Protein AF-A0A1Q6QVS4-F1 (afdb_monomer)

pLDDT: mean 72.51, std 20.2, range [31.27, 96.75]

Nearest PDB structures (foldseek):
  2xon-assembly1_A  TM=3.377E-01  e=1.116E-01  Thermotoga maritima
  7yrf-assembly1_C  TM=1.801E-01  e=2.001E-01  Coxsackievirus A16
  5cfc-assembly1_B  TM=1.060E-01  e=4.528E-02  Saffold virus
  5a8f-assembly1_B  TM=1.277E-01  e=1.534E-01  Saffold virus
  6aks-assembly1_C  TM=1.577E-01  e=1.152E+00  Coxsackievirus A10

Mean predicted aligned error: 12.84 Å

Structure (mmCIF, N/CA/C/O backbone):
data_AF-A0A1Q6QVS4-F1
#
_entry.id   AF-A0A1Q6QVS4-F1
#
loop_
_atom_site.group_PDB
_atom_site.id
_atom_site.type_symbol
_atom_site.label_atom_id
_atom_site.label_alt_id
_atom_site.label_comp_id
_atom_site.label_asym_id
_atom_site.label_entity_id
_atom_site.label_seq_id
_atom_site.pdbx_PDB_ins_code
_atom_site.Cartn_x
_atom_site.Cartn_y
_atom_site.Cartn_z
_atom_site.occupancy
_atom_site.B_iso_or_equiv
_atom_site.auth_seq_id
_atom_site.auth_comp_id
_atom_site.auth_asym_id
_atom_site.auth_atom_id
_atom_site.pdbx_PDB_model_num
ATOM 1 N N . MET A 1 1 ? 32.789 13.943 47.985 1.00 36.38 1 MET A N 1
ATOM 2 C CA . MET A 1 1 ? 32.811 13.212 46.705 1.00 36.38 1 MET A CA 1
ATOM 3 C C . MET A 1 1 ? 31.388 12.731 46.490 1.00 36.38 1 MET A C 1
ATOM 5 O O . MET A 1 1 ? 30.935 11.886 47.248 1.00 36.38 1 MET A O 1
ATOM 9 N N . MET A 1 2 ? 30.638 13.417 45.630 1.00 33.91 2 MET A N 1
ATOM 10 C CA . MET A 1 2 ? 29.262 13.056 45.289 1.00 33.91 2 MET A CA 1
ATOM 11 C C . MET A 1 2 ? 29.335 12.181 44.039 1.00 33.91 2 MET A C 1
ATOM 13 O O . MET A 1 2 ? 29.814 12.649 43.011 1.00 33.91 2 MET A O 1
ATOM 17 N N . GLU A 1 3 ? 28.905 10.927 44.141 1.00 35.62 3 GLU A N 1
ATOM 18 C CA . GLU A 1 3 ? 28.507 10.137 42.977 1.00 35.62 3 GLU A CA 1
ATOM 19 C C . GLU A 1 3 ? 26.980 10.097 42.958 1.00 35.62 3 GLU A C 1
ATOM 21 O O . GLU A 1 3 ? 26.343 9.481 43.813 1.00 35.62 3 GLU A O 1
ATOM 26 N N . GLU A 1 4 ? 26.393 10.813 42.002 1.00 39.00 4 GLU A N 1
ATOM 27 C CA . GLU A 1 4 ? 24.972 10.739 41.692 1.00 39.00 4 GLU A CA 1
ATOM 28 C C . GLU A 1 4 ? 24.687 9.596 40.710 1.00 39.00 4 GLU A C 1
ATOM 30 O O . GLU A 1 4 ? 25.287 9.471 39.643 1.00 39.00 4 GLU A O 1
ATOM 35 N N . ASN A 1 5 ? 23.717 8.779 41.113 1.00 41.50 5 ASN A N 1
ATOM 36 C CA . ASN A 1 5 ? 22.793 7.967 40.325 1.00 41.50 5 ASN A CA 1
ATOM 37 C C . ASN A 1 5 ? 22.907 8.032 38.784 1.00 41.50 5 ASN A C 1
ATOM 39 O O . ASN A 1 5 ? 22.185 8.773 38.120 1.00 41.50 5 ASN A O 1
ATOM 43 N N . LYS A 1 6 ? 23.647 7.091 38.184 1.00 40.81 6 LYS A N 1
ATOM 44 C CA . LYS A 1 6 ? 23.378 6.609 36.816 1.00 40.81 6 LYS A CA 1
ATOM 45 C C . LYS A 1 6 ? 22.421 5.416 36.867 1.00 40.81 6 LYS A C 1
ATOM 47 O O . LYS A 1 6 ? 22.837 4.272 36.726 1.00 40.81 6 LYS A O 1
ATOM 52 N N . LYS A 1 7 ? 21.126 5.669 37.078 1.00 40.75 7 LYS A N 1
ATOM 53 C CA . LYS A 1 7 ? 20.084 4.619 37.035 1.00 40.75 7 LYS A CA 1
ATOM 54 C C . LYS A 1 7 ? 18.956 4.900 36.035 1.00 40.75 7 LYS A C 1
ATOM 56 O O . LYS A 1 7 ? 17.831 4.471 36.245 1.00 40.75 7 LYS A O 1
ATOM 61 N N . GLY A 1 8 ? 19.272 5.598 34.939 1.00 39.53 8 GLY A N 1
ATOM 62 C CA . GLY A 1 8 ? 18.307 5.923 33.876 1.00 39.53 8 GLY A CA 1
ATOM 63 C C . GLY A 1 8 ? 18.786 5.710 32.435 1.00 39.53 8 GLY A C 1
ATOM 64 O O . GLY A 1 8 ? 18.017 5.947 31.515 1.00 39.53 8 GLY A O 1
ATOM 65 N N . ALA A 1 9 ? 20.028 5.270 32.202 1.00 40.34 9 ALA A N 1
ATOM 66 C CA . ALA A 1 9 ? 20.599 5.228 30.847 1.00 40.34 9 ALA A CA 1
ATOM 67 C C . ALA A 1 9 ? 20.478 3.866 30.133 1.00 40.34 9 ALA A C 1
ATOM 69 O O . ALA A 1 9 ? 20.684 3.795 28.926 1.00 40.34 9 ALA A O 1
ATOM 70 N N . ASN A 1 10 ? 20.129 2.787 30.846 1.00 37.84 10 ASN A N 1
ATOM 71 C CA . ASN A 1 10 ? 20.257 1.421 30.310 1.00 37.84 10 ASN A CA 1
ATOM 72 C C . ASN A 1 10 ? 18.938 0.808 29.808 1.00 37.84 10 ASN A C 1
ATOM 74 O O . ASN A 1 10 ? 18.959 -0.261 29.209 1.00 37.84 10 ASN A O 1
ATOM 78 N N . THR A 1 11 ? 17.796 1.466 30.017 1.00 43.75 11 THR A N 1
ATOM 79 C CA . THR A 1 11 ? 16.488 1.004 29.518 1.00 43.75 11 THR A CA 1
ATOM 80 C C . THR A 1 11 ? 16.111 1.604 28.167 1.00 43.75 11 THR A C 1
ATOM 82 O O . THR A 1 11 ? 15.276 1.031 27.478 1.00 43.75 11 THR A O 1
ATOM 85 N N . LEU A 1 12 ? 16.753 2.695 27.731 1.00 39.06 12 LEU A N 1
ATOM 86 C CA . LEU A 1 12 ? 16.487 3.275 26.411 1.00 39.06 12 LEU A CA 1
ATOM 87 C C . LEU A 1 12 ? 17.085 2.420 25.277 1.00 39.06 12 LEU A C 1
ATOM 89 O O . LEU A 1 12 ? 16.449 2.226 24.247 1.00 39.06 12 LEU A O 1
ATOM 93 N N . TYR A 1 13 ? 18.262 1.824 25.495 1.00 37.31 13 TYR A N 1
ATOM 94 C CA . TYR A 1 13 ? 18.931 0.983 24.491 1.00 37.31 13 TYR A CA 1
ATOM 95 C C . TYR A 1 13 ? 18.322 -0.417 24.338 1.00 37.31 13 TYR A C 1
ATOM 97 O O . TYR A 1 13 ? 18.465 -1.029 23.285 1.00 37.31 13 TYR A O 1
ATOM 105 N N . ALA A 1 14 ? 17.611 -0.916 25.352 1.00 34.38 14 ALA A N 1
ATOM 106 C CA . ALA A 1 14 ? 16.941 -2.213 25.276 1.00 34.38 14 ALA A CA 1
ATOM 107 C C . ALA A 1 14 ? 15.634 -2.158 24.462 1.00 34.38 14 ALA A C 1
ATOM 109 O O . ALA A 1 14 ? 15.267 -3.143 23.830 1.00 34.38 14 ALA A O 1
ATOM 110 N N . VAL A 1 15 ? 14.951 -1.005 24.436 1.00 38.72 15 VAL A N 1
ATOM 111 C CA . VAL A 1 15 ? 13.678 -0.836 23.708 1.00 38.72 15 VAL A CA 1
ATOM 112 C C . VAL A 1 15 ? 13.905 -0.565 22.216 1.00 38.72 15 VAL A C 1
ATOM 114 O O . VAL A 1 15 ? 13.118 -1.006 21.385 1.00 38.72 15 VAL A O 1
ATOM 117 N N . ILE A 1 16 ? 15.022 0.070 21.848 1.00 43.25 16 ILE A N 1
ATOM 118 C CA . ILE A 1 16 ? 15.361 0.341 20.438 1.00 43.25 16 ILE A CA 1
ATOM 119 C C . ILE A 1 16 ? 15.770 -0.947 19.689 1.00 43.25 16 ILE A C 1
ATOM 121 O O . ILE A 1 16 ? 15.636 -1.021 18.472 1.00 43.25 16 ILE A O 1
ATOM 125 N N . GLY A 1 17 ? 16.205 -1.994 20.403 1.00 36.69 17 GLY A N 1
ATOM 126 C CA . GLY A 1 17 ? 16.674 -3.253 19.808 1.00 36.69 17 GLY A CA 1
ATOM 127 C C . GLY A 1 17 ? 15.591 -4.247 19.366 1.00 36.69 17 GLY A C 1
ATOM 128 O O . GLY A 1 17 ? 15.936 -5.263 18.77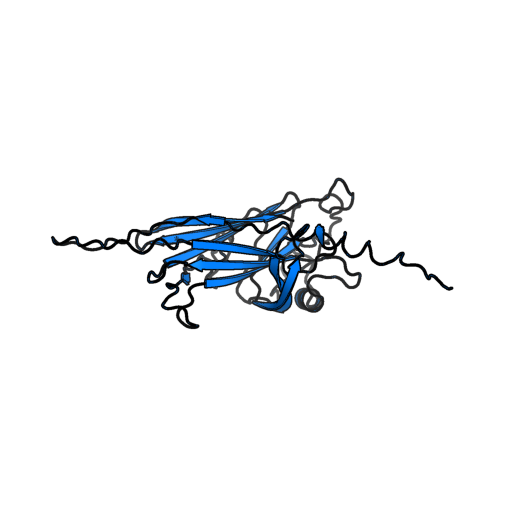2 1.00 36.69 17 GLY A O 1
ATOM 129 N N . ILE A 1 18 ? 14.305 -3.996 19.650 1.00 36.94 18 ILE A N 1
ATOM 130 C CA . ILE A 1 18 ? 13.212 -4.955 19.370 1.00 36.94 18 ILE A CA 1
ATOM 131 C C . ILE A 1 18 ? 12.346 -4.531 18.164 1.00 36.94 18 ILE A C 1
ATOM 133 O O . ILE A 1 18 ? 11.613 -5.348 17.615 1.00 36.94 18 ILE A O 1
ATOM 137 N N . ALA A 1 19 ? 12.462 -3.292 17.674 1.00 37.59 19 ALA A N 1
ATOM 138 C CA . ALA A 1 19 ? 11.502 -2.723 16.719 1.00 37.59 19 ALA A CA 1
ATOM 139 C C . ALA A 1 19 ? 11.900 -2.771 15.223 1.00 37.59 19 ALA A C 1
ATOM 141 O O . ALA A 1 19 ? 11.255 -2.112 14.413 1.00 37.59 19 ALA A O 1
ATOM 142 N N . THR A 1 20 ? 12.939 -3.507 14.811 1.00 47.12 20 THR A N 1
ATOM 143 C CA . THR A 1 20 ? 13.474 -3.408 13.429 1.00 47.12 20 THR A CA 1
ATOM 144 C C . THR A 1 20 ? 13.640 -4.734 12.689 1.00 47.12 20 THR A C 1
ATOM 146 O O . THR A 1 20 ? 14.535 -4.867 11.856 1.00 47.12 20 THR A O 1
ATOM 149 N N . LEU A 1 21 ? 12.757 -5.714 12.908 1.00 42.41 21 LEU A N 1
ATOM 150 C CA . LEU A 1 21 ? 12.780 -6.949 12.113 1.00 42.41 21 LEU A CA 1
ATOM 151 C C . LEU A 1 21 ? 11.458 -7.255 11.405 1.00 42.41 21 LEU A C 1
ATOM 153 O O . LEU A 1 21 ? 10.843 -8.289 11.634 1.00 42.41 21 LEU A O 1
ATOM 157 N N . VAL A 1 22 ? 11.074 -6.381 10.474 1.00 44.34 22 VAL A N 1
ATOM 158 C CA . VAL A 1 22 ? 10.247 -6.765 9.317 1.00 44.34 22 VAL A CA 1
ATOM 159 C C . VAL A 1 22 ? 10.799 -6.052 8.081 1.00 44.34 22 VAL A C 1
ATOM 161 O O . VAL A 1 22 ? 10.210 -5.109 7.566 1.00 44.34 22 VAL A O 1
ATOM 164 N N . VAL A 1 23 ? 11.985 -6.459 7.622 1.00 46.38 23 VAL A N 1
ATOM 165 C CA . VAL A 1 23 ? 12.473 -6.081 6.288 1.00 46.38 23 VAL A CA 1
ATOM 166 C C . VAL A 1 23 ? 12.396 -7.324 5.410 1.00 46.38 23 VAL A C 1
ATOM 168 O O . VAL A 1 23 ? 13.328 -8.120 5.345 1.00 46.38 23 VAL A O 1
ATOM 171 N N . ALA A 1 24 ? 11.253 -7.520 4.754 1.00 46.66 24 ALA A N 1
ATOM 172 C CA . ALA A 1 24 ? 11.121 -8.528 3.711 1.00 46.66 24 ALA A CA 1
ATOM 173 C C . ALA A 1 24 ? 11.690 -7.953 2.403 1.00 46.66 24 ALA A C 1
ATOM 175 O O . ALA A 1 24 ? 10.955 -7.385 1.599 1.00 46.66 24 ALA A O 1
ATOM 176 N N . ILE A 1 25 ? 13.009 -8.057 2.196 1.00 49.34 25 ILE A N 1
ATOM 177 C CA . ILE A 1 25 ? 13.605 -7.827 0.870 1.00 49.34 25 ILE A CA 1
ATOM 178 C C . ILE A 1 25 ? 13.414 -9.114 0.075 1.00 49.34 25 ILE A C 1
ATOM 180 O O . ILE A 1 25 ? 14.211 -10.044 0.188 1.00 49.34 25 ILE A O 1
ATOM 184 N N . ILE A 1 26 ? 12.337 -9.193 -0.706 1.00 49.84 26 ILE A N 1
ATOM 185 C CA . ILE A 1 26 ? 12.128 -10.306 -1.632 1.00 49.84 26 ILE A CA 1
ATOM 186 C C . ILE A 1 26 ? 12.483 -9.806 -3.032 1.00 49.84 26 ILE A C 1
ATOM 188 O O . ILE A 1 26 ? 11.766 -9.013 -3.641 1.00 49.84 26 ILE A O 1
ATOM 192 N N . GLY A 1 27 ? 13.638 -10.245 -3.527 1.00 43.12 27 GLY A N 1
ATOM 193 C CA . GLY A 1 27 ? 14.060 -10.043 -4.909 1.00 43.12 27 GLY A CA 1
ATOM 194 C C . GLY A 1 27 ? 14.147 -11.386 -5.621 1.00 43.12 27 GLY A C 1
ATOM 195 O O . GLY A 1 27 ? 14.852 -12.278 -5.155 1.00 43.12 27 GLY A O 1
ATOM 196 N N . ALA A 1 28 ? 13.462 -11.529 -6.756 1.00 45.19 28 ALA A N 1
ATOM 197 C CA . ALA A 1 28 ? 13.747 -12.594 -7.711 1.00 45.19 28 ALA A CA 1
ATOM 198 C C . ALA A 1 28 ? 14.315 -11.960 -8.987 1.00 45.19 28 ALA A C 1
ATOM 200 O O . ALA A 1 28 ? 13.701 -11.089 -9.610 1.00 45.19 28 ALA A O 1
ATOM 201 N N . THR A 1 29 ? 15.518 -12.378 -9.372 1.00 43.72 29 THR A N 1
ATOM 202 C CA . THR A 1 29 ? 16.157 -11.959 -10.619 1.00 43.72 29 THR A CA 1
ATOM 203 C C . THR A 1 29 ? 15.561 -12.749 -11.782 1.00 43.72 29 THR A C 1
ATOM 205 O O . THR A 1 29 ? 16.020 -13.834 -12.126 1.00 43.72 29 THR A O 1
ATOM 208 N N . PHE A 1 30 ? 14.506 -12.224 -12.404 1.00 48.19 30 PHE A N 1
ATOM 209 C CA . PHE A 1 30 ? 13.994 -12.790 -13.652 1.00 48.19 30 PHE A CA 1
ATOM 210 C C . PHE A 1 30 ? 14.781 -12.243 -14.846 1.00 48.19 30 PHE A C 1
ATOM 212 O O . PHE A 1 30 ? 14.904 -11.030 -15.021 1.00 48.19 30 PHE A O 1
ATOM 219 N N . ALA A 1 31 ? 15.301 -13.141 -15.684 1.00 43.47 31 ALA A N 1
ATOM 220 C CA . ALA A 1 31 ? 15.760 -12.795 -17.023 1.00 43.47 31 ALA A CA 1
ATOM 221 C C . ALA A 1 31 ? 14.527 -12.659 -17.931 1.00 43.47 31 ALA A C 1
ATOM 223 O O . ALA A 1 31 ? 13.818 -13.637 -18.165 1.00 43.47 31 ALA A O 1
ATOM 224 N N . TYR A 1 32 ? 14.237 -11.447 -18.409 1.00 42.50 32 TYR A N 1
ATOM 225 C CA . TYR A 1 32 ? 13.164 -11.218 -19.377 1.00 42.50 32 TYR A CA 1
ATOM 226 C C . TYR A 1 32 ? 13.678 -11.544 -20.787 1.00 42.50 32 TYR A C 1
ATOM 228 O O . TYR A 1 32 ? 14.641 -10.938 -21.257 1.00 42.50 32 TYR A O 1
ATOM 236 N N . PHE A 1 33 ? 13.052 -12.510 -21.463 1.00 48.28 33 PHE A N 1
ATOM 237 C CA . PHE A 1 33 ? 13.346 -12.842 -22.857 1.00 48.28 33 PHE A CA 1
ATOM 238 C C . PHE A 1 33 ? 12.311 -12.158 -23.754 1.00 48.28 33 PHE A C 1
ATOM 240 O O . PHE A 1 33 ? 11.183 -12.630 -23.859 1.00 48.28 33 PHE A O 1
ATOM 247 N N . SER A 1 34 ? 12.667 -11.061 -24.425 1.00 36.88 34 SER A N 1
ATOM 248 C CA . SER A 1 34 ? 11.869 -10.551 -25.545 1.00 36.88 34 SER A CA 1
ATOM 249 C C . SER A 1 34 ? 12.504 -10.969 -26.868 1.00 36.88 34 SER A C 1
ATOM 251 O O . SER A 1 34 ? 13.571 -10.496 -27.244 1.00 36.88 34 SER A O 1
ATOM 253 N N . ALA A 1 35 ? 11.825 -11.849 -27.604 1.00 31.45 35 ALA A N 1
ATOM 254 C CA . ALA A 1 35 ? 12.109 -12.121 -29.009 1.00 31.45 35 ALA A CA 1
ATOM 255 C C . ALA A 1 35 ? 10.825 -11.875 -29.811 1.00 31.45 35 ALA A C 1
ATOM 257 O O . ALA A 1 35 ? 9.801 -12.499 -29.545 1.00 31.45 35 ALA A O 1
ATOM 258 N N . SER A 1 36 ? 10.855 -10.948 -30.772 1.00 31.27 36 SER A N 1
ATOM 259 C CA . SER A 1 36 ? 9.723 -10.693 -31.672 1.00 31.27 36 SER A CA 1
ATOM 260 C C . SER A 1 36 ? 10.205 -10.197 -33.040 1.00 31.27 36 SER A C 1
ATOM 262 O O . SER A 1 36 ? 10.512 -9.014 -33.150 1.00 31.27 36 SER A O 1
ATOM 264 N N . GLN A 1 37 ? 10.227 -11.067 -34.067 1.00 36.75 37 GLN A N 1
ATOM 265 C CA . GLN A 1 37 ? 9.510 -10.895 -35.353 1.00 36.75 37 GLN A CA 1
ATOM 266 C C . GLN A 1 37 ? 9.757 -12.049 -36.353 1.00 36.75 37 GLN A C 1
ATOM 268 O O . GLN A 1 37 ? 10.721 -12.804 -36.257 1.00 36.75 37 GLN A O 1
ATOM 273 N N . THR A 1 38 ? 8.849 -12.150 -37.325 1.00 43.16 38 THR A N 1
ATOM 274 C CA . THR A 1 38 ? 8.782 -13.088 -38.454 1.00 43.16 38 THR A CA 1
ATOM 275 C C . THR A 1 38 ? 9.674 -12.615 -39.612 1.00 43.16 38 THR A C 1
ATOM 277 O O . THR A 1 38 ? 9.270 -11.720 -40.346 1.00 43.16 38 THR A O 1
ATOM 280 N N . ASN A 1 39 ? 10.885 -13.175 -39.749 1.00 35.72 39 ASN A N 1
ATOM 281 C CA . ASN A 1 39 ? 11.677 -13.408 -40.980 1.00 35.72 39 ASN A CA 1
ATOM 282 C C . ASN A 1 39 ? 13.172 -13.594 -40.641 1.00 35.72 39 ASN A C 1
ATOM 284 O O . ASN A 1 39 ? 13.637 -13.230 -39.569 1.00 35.72 39 ASN A O 1
ATOM 288 N N . SER A 1 40 ? 13.893 -14.248 -41.549 1.00 42.00 40 SER A N 1
ATOM 289 C CA . SER A 1 40 ? 14.956 -15.242 -41.327 1.00 42.00 40 SER A CA 1
ATOM 290 C C . SER A 1 40 ? 16.319 -14.821 -40.746 1.00 42.00 40 SER A C 1
ATOM 292 O O . SER A 1 40 ? 17.255 -15.598 -40.882 1.00 42.00 40 SER A O 1
ATOM 294 N N . ASP A 1 41 ? 16.445 -13.710 -40.022 1.00 38.16 41 ASP A N 1
ATOM 295 C CA . ASP A 1 41 ? 17.668 -13.392 -39.265 1.00 38.16 41 ASP A CA 1
ATOM 296 C C . ASP A 1 41 ? 17.329 -13.155 -37.786 1.00 38.16 41 ASP A C 1
ATOM 298 O O . ASP A 1 41 ? 17.089 -12.032 -37.344 1.00 38.16 41 ASP A O 1
ATOM 302 N N . ILE A 1 42 ? 17.278 -14.236 -36.998 1.00 39.91 42 ILE A N 1
ATOM 303 C CA . ILE A 1 42 ? 17.080 -14.141 -35.546 1.00 39.91 42 ILE A CA 1
ATOM 304 C C . ILE A 1 42 ? 18.412 -13.770 -34.890 1.00 39.91 42 ILE A C 1
ATOM 306 O O . ILE A 1 42 ? 19.226 -14.633 -34.563 1.00 39.91 42 ILE A O 1
ATOM 310 N N . THR A 1 43 ? 18.613 -12.480 -34.640 1.00 32.28 43 THR A N 1
ATOM 311 C CA . THR A 1 43 ? 19.564 -11.993 -33.637 1.00 32.28 43 THR A CA 1
ATOM 312 C C . THR A 1 43 ? 18.785 -11.596 -32.384 1.00 32.28 43 THR A C 1
ATOM 314 O O . THR A 1 43 ? 18.228 -10.509 -32.270 1.00 32.28 43 THR A O 1
ATOM 317 N N . GLY A 1 44 ? 18.695 -12.523 -31.428 1.00 35.25 44 GLY A N 1
ATOM 318 C CA . GLY A 1 44 ? 18.192 -12.229 -30.087 1.00 35.25 44 GLY A CA 1
ATOM 319 C C . GLY A 1 44 ? 19.333 -11.727 -29.207 1.00 35.25 44 GLY A C 1
ATOM 320 O O . GLY A 1 44 ? 20.324 -12.432 -29.033 1.00 35.25 44 GLY A O 1
ATOM 321 N N . THR A 1 45 ? 19.209 -10.532 -28.636 1.00 35.84 45 THR A N 1
ATOM 322 C CA . THR A 1 45 ? 20.075 -10.087 -27.535 1.00 35.84 45 THR A CA 1
ATOM 323 C C . THR A 1 45 ? 19.369 -10.351 -26.211 1.00 35.84 45 THR A C 1
ATOM 325 O O . THR A 1 45 ? 18.196 -10.019 -26.062 1.00 35.84 45 THR A O 1
ATOM 328 N N . THR A 1 46 ? 20.064 -10.929 -25.234 1.00 39.28 46 THR A N 1
ATOM 329 C CA . THR A 1 46 ? 19.537 -11.070 -23.869 1.00 39.28 46 THR A CA 1
ATOM 330 C C . THR A 1 46 ? 19.419 -9.695 -23.210 1.00 39.28 46 THR A C 1
ATOM 332 O O . THR A 1 46 ? 20.403 -8.956 -23.178 1.00 39.28 46 THR A O 1
ATOM 335 N N . ALA A 1 47 ? 18.250 -9.357 -22.660 1.00 45.25 47 ALA A N 1
ATOM 336 C CA . ALA A 1 47 ? 18.108 -8.214 -21.760 1.00 45.25 47 ALA A CA 1
ATOM 337 C C . ALA A 1 47 ? 18.865 -8.475 -20.443 1.00 45.25 47 ALA A C 1
ATOM 339 O O . ALA A 1 47 ? 18.913 -9.610 -19.964 1.00 45.25 47 ALA A O 1
ATOM 340 N N . GLU A 1 48 ? 19.475 -7.439 -19.858 1.00 47.88 48 GLU A N 1
ATOM 341 C CA . GLU A 1 48 ? 20.221 -7.562 -18.600 1.00 47.88 48 GLU A CA 1
ATOM 342 C C . GLU A 1 48 ? 19.290 -7.975 -17.446 1.00 47.88 48 GLU A C 1
ATOM 344 O O . GLU A 1 48 ? 18.279 -7.322 -17.174 1.00 47.88 48 GLU A O 1
ATOM 349 N N . ALA A 1 49 ? 19.646 -9.065 -16.759 1.00 49.78 49 ALA A N 1
ATOM 350 C CA . ALA A 1 49 ? 18.900 -9.633 -15.641 1.00 49.78 49 ALA A CA 1
ATOM 351 C C . ALA A 1 49 ? 19.063 -8.789 -14.364 1.00 49.78 49 ALA A C 1
ATOM 353 O O . ALA A 1 49 ? 19.773 -9.169 -13.439 1.00 49.78 49 ALA A O 1
ATOM 354 N N . GLY A 1 50 ? 18.403 -7.632 -14.312 1.00 55.41 50 GLY A N 1
ATOM 355 C CA . GLY A 1 50 ? 18.245 -6.875 -13.066 1.00 55.41 50 GLY A CA 1
ATOM 356 C C . GLY A 1 50 ? 17.071 -7.363 -12.205 1.00 55.41 50 GLY A C 1
ATOM 357 O O . GLY A 1 50 ? 17.111 -7.287 -10.979 1.00 55.41 50 GLY A O 1
ATOM 358 N N . GLY A 1 51 ? 16.042 -7.949 -12.821 1.00 70.94 51 GLY A N 1
ATOM 359 C CA . GLY A 1 51 ? 14.857 -8.435 -12.111 1.00 70.94 51 GLY A CA 1
ATOM 360 C C . GLY A 1 51 ? 13.978 -7.330 -11.514 1.00 70.94 51 GLY A C 1
ATOM 361 O O . GLY A 1 51 ? 14.262 -6.136 -11.628 1.00 70.94 51 GLY A O 1
ATOM 362 N N . LEU A 1 52 ? 12.886 -7.766 -10.886 1.00 78.06 52 LEU A N 1
ATOM 363 C CA . LEU A 1 52 ? 11.914 -6.926 -10.191 1.00 78.06 52 LEU A CA 1
ATOM 364 C C . LEU A 1 52 ? 12.125 -7.087 -8.681 1.00 78.06 52 LEU A C 1
ATOM 366 O O . LEU A 1 52 ? 12.295 -8.209 -8.201 1.00 78.06 52 LEU A O 1
ATOM 370 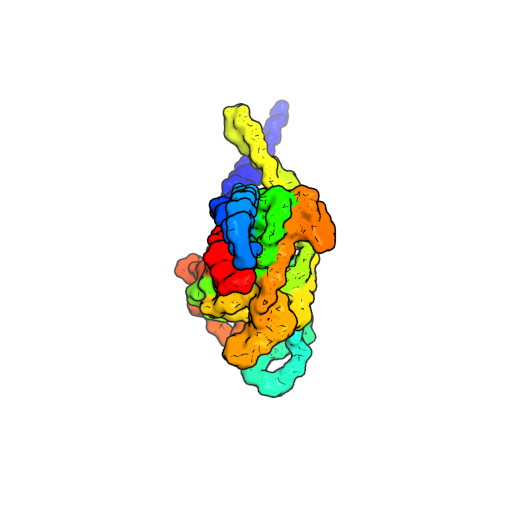N N . THR A 1 53 ? 12.102 -5.994 -7.928 1.00 82.75 53 THR A N 1
ATOM 371 C CA . THR A 1 53 ? 12.117 -6.032 -6.459 1.00 82.75 53 THR A CA 1
ATOM 372 C C . THR A 1 53 ? 10.872 -5.375 -5.902 1.00 82.75 53 THR A C 1
ATOM 374 O O . THR A 1 53 ? 10.350 -4.425 -6.484 1.00 82.75 53 THR A O 1
ATOM 377 N N . ILE A 1 54 ? 10.398 -5.892 -4.769 1.00 79.81 54 ILE A N 1
ATOM 378 C CA . ILE A 1 54 ? 9.367 -5.245 -3.964 1.00 79.81 54 ILE A CA 1
ATOM 379 C C . ILE A 1 54 ? 9.900 -5.112 -2.539 1.00 79.81 54 ILE A C 1
ATOM 381 O O . ILE A 1 54 ? 10.405 -6.073 -1.961 1.00 79.81 54 ILE A O 1
ATOM 385 N N . GLU A 1 55 ? 9.752 -3.924 -1.969 1.00 82.25 55 GLU A N 1
ATOM 386 C CA . GLU A 1 55 ? 10.003 -3.645 -0.561 1.00 82.25 55 GLU A CA 1
ATOM 387 C C . GLU A 1 55 ? 8.735 -3.062 0.062 1.00 82.25 55 GLU A C 1
ATOM 389 O O . GLU A 1 55 ? 8.198 -2.080 -0.443 1.00 82.25 55 GLU A O 1
ATOM 394 N N . ALA A 1 56 ? 8.271 -3.638 1.170 1.00 82.06 56 ALA A N 1
ATOM 395 C CA . ALA A 1 56 ? 7.176 -3.094 1.966 1.00 82.06 56 ALA A CA 1
ATOM 396 C C . ALA A 1 56 ? 7.687 -2.737 3.366 1.00 82.06 56 ALA A C 1
ATOM 398 O O . ALA A 1 56 ? 8.290 -3.572 4.038 1.00 82.06 56 ALA A O 1
ATOM 399 N N . LYS A 1 57 ? 7.447 -1.500 3.805 1.00 82.81 57 LYS A N 1
ATOM 400 C CA . LYS A 1 57 ? 7.858 -0.983 5.118 1.00 82.81 57 LYS A CA 1
ATOM 401 C C . LYS A 1 57 ? 6.681 -0.328 5.822 1.00 82.81 57 LYS A C 1
ATOM 403 O O . LYS A 1 57 ? 6.014 0.512 5.226 1.00 82.81 57 LYS A O 1
ATOM 408 N N . LEU A 1 58 ? 6.449 -0.675 7.085 1.00 85.12 58 LEU A N 1
ATOM 409 C CA . LEU A 1 58 ? 5.521 0.067 7.938 1.00 85.12 58 LEU A CA 1
ATOM 410 C C . LEU A 1 58 ? 6.075 1.482 8.167 1.00 85.12 58 LEU A C 1
ATOM 412 O O . LEU A 1 58 ? 7.262 1.632 8.455 1.00 85.12 58 LEU A O 1
ATOM 416 N N . ILE A 1 59 ? 5.229 2.503 8.016 1.00 88.25 59 ILE A N 1
ATOM 417 C CA . ILE A 1 59 ? 5.614 3.915 8.182 1.00 88.25 59 ILE A CA 1
ATOM 418 C C . ILE A 1 59 ? 4.797 4.659 9.242 1.00 88.25 59 ILE A C 1
ATOM 420 O O . ILE A 1 59 ? 5.077 5.827 9.521 1.00 88.25 59 ILE A O 1
ATOM 424 N N . THR A 1 60 ? 3.796 4.014 9.844 1.00 86.31 60 THR A N 1
ATOM 425 C CA . THR A 1 60 ? 3.141 4.518 11.056 1.00 86.31 60 THR A CA 1
ATOM 426 C C . THR A 1 60 ? 3.956 4.140 12.285 1.00 86.31 60 THR A C 1
ATOM 428 O O . THR A 1 60 ? 4.479 3.031 12.393 1.00 86.31 60 THR A O 1
ATOM 431 N N . ASP A 1 61 ? 4.079 5.086 13.214 1.00 82.62 61 ASP A N 1
ATOM 432 C CA . ASP A 1 61 ? 4.759 4.868 14.487 1.00 82.62 61 ASP A CA 1
ATOM 433 C C . ASP A 1 61 ? 3.815 4.158 15.457 1.00 82.62 61 ASP A C 1
ATOM 435 O O . ASP A 1 61 ? 3.071 4.790 16.209 1.00 82.62 61 ASP A O 1
ATOM 439 N N . ASN A 1 62 ? 3.811 2.835 15.388 1.00 68.38 62 ASN A N 1
ATOM 440 C CA . ASN A 1 62 ? 2.898 2.005 16.147 1.00 68.38 62 ASN A CA 1
ATOM 441 C C . ASN A 1 62 ? 3.431 1.775 17.573 1.00 68.38 62 ASN A C 1
ATOM 443 O O . ASN A 1 62 ? 4.523 1.244 17.760 1.00 68.38 62 ASN A O 1
ATOM 447 N N . THR A 1 63 ? 2.652 2.139 18.601 1.00 63.38 63 THR A N 1
ATOM 448 C CA . THR A 1 63 ? 3.019 1.873 20.016 1.00 63.38 63 THR A CA 1
ATOM 449 C C . THR A 1 63 ? 2.986 0.376 20.352 1.00 63.38 63 THR A C 1
ATOM 451 O O . THR A 1 63 ? 3.636 -0.085 21.289 1.00 63.38 63 THR A O 1
ATOM 454 N N . ASN A 1 64 ? 2.214 -0.370 19.566 1.00 65.94 64 ASN A N 1
ATOM 455 C CA . ASN A 1 64 ? 2.099 -1.821 19.461 1.00 65.94 64 ASN A CA 1
ATOM 456 C C . ASN A 1 64 ? 1.435 -2.125 18.100 1.00 65.94 64 ASN A C 1
ATOM 458 O O . ASN A 1 64 ? 0.984 -1.203 17.430 1.00 65.94 64 ASN A O 1
ATOM 462 N N . ASN A 1 65 ? 1.322 -3.385 17.685 1.00 66.81 65 ASN A N 1
ATOM 463 C CA . ASN A 1 65 ? 0.713 -3.713 16.385 1.00 66.81 65 ASN A CA 1
ATOM 464 C C . ASN A 1 65 ? -0.825 -3.790 16.408 1.00 66.81 65 ASN A C 1
ATOM 466 O O . ASN A 1 65 ? -1.434 -4.145 15.400 1.00 66.81 65 ASN A O 1
ATOM 470 N N . ASN A 1 66 ? -1.464 -3.445 17.528 1.00 73.75 66 ASN A N 1
ATOM 471 C CA . ASN A 1 66 ? -2.912 -3.526 17.672 1.00 73.75 66 ASN A CA 1
ATOM 472 C C . ASN A 1 66 ? -3.566 -2.293 17.043 1.00 73.75 66 ASN A C 1
ATOM 474 O O . ASN A 1 66 ? -3.087 -1.170 17.221 1.00 73.75 66 ASN A O 1
ATOM 478 N N . ILE A 1 67 ? -4.676 -2.512 16.341 1.00 78.56 67 ILE A N 1
ATOM 479 C CA . ILE A 1 67 ? -5.483 -1.467 15.711 1.00 78.56 67 ILE A CA 1
ATOM 480 C C . ILE A 1 67 ? -6.862 -1.465 16.367 1.00 78.56 67 ILE A C 1
ATOM 482 O O . ILE A 1 67 ? -7.504 -2.510 16.443 1.00 78.56 67 ILE A O 1
ATOM 486 N N . ILE A 1 68 ? -7.311 -0.296 16.815 1.00 80.12 68 ILE A N 1
ATOM 487 C CA . ILE A 1 68 ? -8.679 -0.080 17.286 1.00 80.12 68 ILE A CA 1
ATOM 488 C C . ILE A 1 68 ? -9.591 0.120 16.068 1.00 80.12 68 ILE A C 1
ATOM 490 O O . ILE A 1 68 ? -9.204 0.862 15.158 1.00 80.12 68 ILE A O 1
ATOM 494 N N . PRO A 1 69 ? -10.785 -0.503 16.041 1.00 78.88 69 PRO A N 1
ATOM 495 C CA . PRO A 1 69 ? -11.763 -0.257 14.993 1.00 78.88 69 PRO A CA 1
ATOM 496 C C . PRO A 1 69 ? -12.074 1.231 14.830 1.00 78.88 69 PRO A C 1
ATOM 498 O O . PRO A 1 69 ? -12.361 1.932 15.802 1.00 78.88 69 PRO A O 1
ATOM 501 N N . LEU 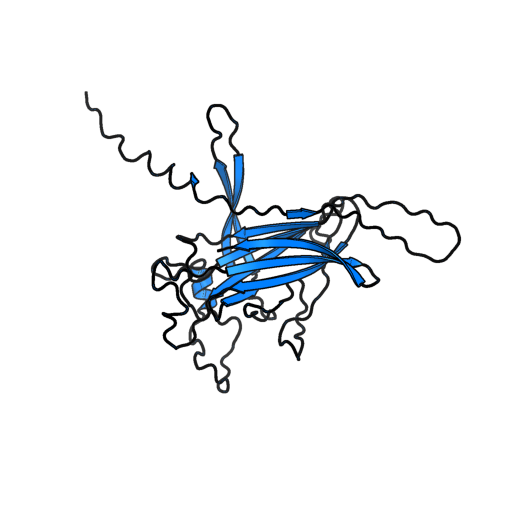A 1 70 ? -12.052 1.704 13.590 1.00 77.56 70 LEU A N 1
ATOM 502 C CA . LEU A 1 70 ? -12.456 3.055 13.230 1.00 77.56 70 LEU A CA 1
ATOM 503 C C . LEU A 1 70 ? -13.169 3.019 11.884 1.00 77.56 70 LEU A C 1
ATOM 505 O O . LEU A 1 70 ? -12.761 2.295 10.978 1.00 77.56 70 LEU A O 1
ATOM 509 N N . ASN A 1 71 ? -14.222 3.816 11.747 1.00 74.50 71 ASN A N 1
ATOM 510 C CA . ASN A 1 71 ? -14.939 3.944 10.490 1.00 74.50 71 ASN A CA 1
ATOM 511 C C . ASN A 1 71 ? -14.194 4.912 9.559 1.00 74.50 71 ASN A C 1
ATOM 513 O O . ASN A 1 71 ? -14.506 6.098 9.477 1.00 74.50 71 ASN A O 1
ATOM 517 N N . LEU A 1 72 ? -13.170 4.413 8.866 1.00 72.69 72 LEU A N 1
ATOM 518 C CA . LEU A 1 72 ? -12.389 5.201 7.913 1.00 72.69 72 LEU A CA 1
ATOM 519 C C . LEU A 1 72 ? -13.118 5.224 6.567 1.00 72.69 72 LEU A C 1
ATOM 521 O O . LEU A 1 72 ? -12.742 4.561 5.597 1.00 72.69 72 LEU A O 1
ATOM 525 N N . ILE A 1 73 ? -14.192 6.008 6.500 1.00 64.62 73 ILE A N 1
ATOM 526 C CA . ILE A 1 73 ? -14.913 6.234 5.251 1.00 64.62 73 ILE A CA 1
ATOM 527 C C . ILE A 1 73 ? -14.111 7.190 4.368 1.00 64.62 73 ILE A C 1
ATOM 529 O O . ILE A 1 73 ? -14.175 8.406 4.501 1.00 64.62 73 ILE A O 1
ATOM 533 N N . THR A 1 74 ? -13.395 6.640 3.394 1.00 55.03 74 THR A N 1
ATOM 534 C CA . THR A 1 74 ? -12.827 7.429 2.298 1.00 55.03 74 THR A CA 1
ATOM 535 C C . THR A 1 74 ? -13.911 7.728 1.259 1.00 55.03 74 THR A C 1
ATOM 537 O O . THR A 1 74 ? -14.523 6.798 0.731 1.00 55.03 74 THR A O 1
ATOM 540 N N . ASN A 1 75 ? -14.117 9.002 0.914 1.00 49.81 75 ASN A N 1
ATOM 541 C CA . ASN A 1 75 ? -14.894 9.443 -0.255 1.00 49.81 75 ASN A CA 1
ATOM 542 C C . ASN A 1 75 ? -16.388 9.041 -0.303 1.00 49.81 75 ASN A C 1
ATOM 544 O O . ASN A 1 75 ? -16.929 8.871 -1.397 1.00 49.81 75 ASN A O 1
ATOM 548 N N . GLN A 1 76 ? -17.100 8.924 0.826 1.00 47.56 76 GLN A N 1
ATOM 549 C CA . GLN A 1 76 ? -18.572 8.935 0.779 1.00 47.56 76 GLN A CA 1
ATOM 550 C C . GLN A 1 76 ? -19.101 10.321 1.142 1.00 47.56 76 GLN A C 1
ATOM 552 O O . GLN A 1 76 ? -19.144 10.714 2.301 1.00 47.56 76 GLN A O 1
ATOM 557 N N . THR A 1 77 ? -19.578 11.050 0.136 1.00 41.69 77 THR A N 1
ATOM 558 C CA . THR A 1 77 ? -20.648 12.025 0.361 1.00 41.69 77 THR A CA 1
ATOM 559 C C . THR A 1 77 ? -21.890 11.223 0.742 1.00 41.69 77 THR A C 1
ATOM 561 O O . THR A 1 77 ? -22.235 10.277 0.034 1.00 41.69 77 THR A O 1
ATOM 564 N N . LEU A 1 78 ? -22.510 11.552 1.879 1.00 40.12 78 LEU A N 1
ATOM 565 C CA . LEU A 1 78 ? -23.638 10.827 2.471 1.00 40.12 78 LEU A CA 1
ATOM 566 C C . LEU A 1 78 ? -24.584 10.234 1.407 1.00 40.12 78 LEU A C 1
ATOM 568 O O . LEU A 1 78 ? -25.205 10.984 0.654 1.00 40.12 78 LEU A O 1
ATOM 572 N N . LYS A 1 79 ? -24.727 8.902 1.353 1.00 41.38 79 LYS A N 1
ATOM 573 C CA . LYS A 1 79 ? -25.854 8.255 0.663 1.00 41.38 79 LYS A CA 1
ATOM 574 C C . LYS A 1 79 ? -26.952 8.006 1.698 1.00 41.38 79 LYS A C 1
ATOM 576 O O . LYS A 1 79 ? -26.804 7.075 2.484 1.00 41.38 79 LYS A O 1
ATOM 581 N N . PRO A 1 80 ? -28.069 8.759 1.688 1.00 39.91 80 PRO A N 1
ATOM 582 C CA . PRO A 1 80 ? -29.174 8.572 2.638 1.00 39.91 80 PRO A CA 1
ATOM 583 C C . PRO A 1 80 ? -29.909 7.229 2.478 1.00 39.91 80 PRO A C 1
ATOM 585 O O . PRO A 1 80 ? -30.842 6.947 3.221 1.00 39.91 80 PRO A O 1
ATOM 588 N N . GLU A 1 81 ? -29.524 6.427 1.483 1.00 45.34 81 GLU A N 1
ATOM 589 C CA . GLU A 1 81 ? -30.244 5.232 1.026 1.00 45.34 81 GLU A CA 1
ATOM 590 C C . GLU A 1 81 ? -29.404 3.952 1.185 1.00 45.34 81 GLU A C 1
ATOM 592 O O . GLU A 1 81 ? -29.824 2.867 0.788 1.00 45.34 81 GLU A O 1
ATOM 597 N N . SER A 1 82 ? -28.200 4.079 1.758 1.00 45.31 82 SER A N 1
ATOM 598 C CA . SER A 1 82 ? -27.355 2.950 2.137 1.00 45.31 82 SER A CA 1
ATOM 599 C C . SER A 1 82 ? -27.866 2.336 3.441 1.00 45.31 82 SER A C 1
ATOM 601 O O . SER A 1 82 ? -28.105 3.045 4.413 1.00 45.31 82 SER A O 1
ATOM 603 N N . THR A 1 83 ? -28.007 1.012 3.486 1.00 45.25 83 THR A N 1
ATOM 604 C CA . THR A 1 83 ? -28.269 0.266 4.727 1.00 45.25 83 THR A CA 1
ATOM 605 C C . THR A 1 83 ? -27.072 0.257 5.688 1.00 45.25 83 THR A C 1
ATOM 607 O O . THR A 1 83 ? -27.206 -0.255 6.798 1.00 45.25 83 THR A O 1
ATOM 610 N N . ASP A 1 84 ? -25.922 0.820 5.293 1.00 45.06 84 ASP A N 1
ATOM 611 C CA . ASP A 1 84 ? -24.789 1.064 6.188 1.00 45.06 84 ASP A CA 1
ATOM 612 C C . ASP A 1 84 ? -25.122 2.254 7.099 1.00 45.06 84 ASP A C 1
ATOM 614 O O . ASP A 1 84 ? -25.087 3.416 6.700 1.00 45.06 84 ASP A O 1
ATOM 618 N N . GLN A 1 85 ? -25.497 1.943 8.337 1.00 43.78 85 GLN A N 1
ATOM 619 C CA . GLN A 1 85 ? -26.103 2.865 9.304 1.00 43.78 85 GLN A CA 1
ATOM 620 C C . GLN A 1 85 ? -25.146 3.945 9.853 1.00 43.78 85 GLN A C 1
ATOM 622 O O . GLN A 1 85 ? -25.565 4.802 10.628 1.00 43.78 85 GLN A O 1
ATOM 627 N N . TYR A 1 86 ? -23.876 3.923 9.449 1.00 50.00 86 TYR A N 1
ATOM 628 C CA . TYR A 1 86 ? -22.825 4.809 9.937 1.00 50.00 86 TYR A CA 1
ATOM 629 C C . TYR A 1 86 ? -22.322 5.709 8.812 1.00 50.00 86 TYR A C 1
ATOM 631 O O . TYR A 1 86 ? -21.284 5.472 8.199 1.00 50.00 86 TYR A O 1
ATOM 639 N N . VAL A 1 87 ? -23.097 6.751 8.525 1.00 47.69 87 VAL A N 1
ATOM 640 C CA . VAL A 1 87 ? -22.671 7.826 7.631 1.00 47.69 87 VAL A CA 1
ATOM 641 C C . VAL A 1 87 ? -21.921 8.846 8.474 1.00 47.69 87 VAL A C 1
ATOM 643 O O . VAL A 1 87 ? -22.487 9.422 9.402 1.00 47.69 87 VAL A O 1
ATOM 646 N N . ASP A 1 88 ? -20.634 9.012 8.200 1.00 49.69 88 ASP A N 1
ATOM 647 C CA . ASP A 1 88 ? -19.764 9.833 9.029 1.00 49.69 88 ASP A CA 1
ATOM 648 C C . ASP A 1 88 ? -20.097 11.324 8.869 1.00 49.69 88 ASP A C 1
ATOM 650 O O . ASP A 1 88 ? -20.141 11.856 7.758 1.00 49.69 88 ASP A O 1
ATOM 654 N N . SER A 1 89 ? -20.396 11.998 9.981 1.00 48.69 89 SER A N 1
ATOM 655 C CA . SER A 1 89 ? -20.653 13.445 10.014 1.00 48.69 89 SER A CA 1
ATOM 656 C C . SER A 1 89 ? -19.373 14.269 10.162 1.00 48.69 89 SER A C 1
ATOM 658 O O . SER A 1 89 ? -19.420 15.497 10.100 1.00 48.69 89 SER A O 1
ATOM 660 N N . GLU A 1 90 ? -18.245 13.606 10.410 1.00 56.78 90 GLU A N 1
ATOM 661 C CA . GLU A 1 90 ? -16.921 14.199 10.544 1.00 56.78 90 GLU A CA 1
ATOM 662 C C . GLU A 1 90 ? -15.973 13.549 9.535 1.00 56.78 90 GLU A C 1
ATOM 664 O O . GLU A 1 90 ? -16.188 12.423 9.113 1.00 56.78 90 GLU A O 1
ATOM 669 N N . ASP A 1 91 ? -14.913 14.241 9.129 1.00 73.06 91 ASP A N 1
ATOM 670 C CA . ASP A 1 91 ? -13.901 13.635 8.263 1.00 73.06 91 ASP A CA 1
ATOM 671 C C . ASP A 1 91 ? -12.954 12.761 9.113 1.00 73.06 91 ASP A C 1
ATOM 673 O O . ASP A 1 91 ? -11.878 13.201 9.534 1.00 73.06 91 ASP A O 1
ATOM 677 N N . GLN A 1 92 ? -13.389 11.545 9.492 1.00 79.56 92 GLN A N 1
ATOM 678 C CA . GLN A 1 92 ? -12.567 10.633 10.306 1.00 79.56 92 GLN A CA 1
ATOM 679 C C . GLN A 1 92 ? -11.261 10.266 9.611 1.00 79.56 92 GLN A C 1
ATOM 681 O O . GLN A 1 92 ? -10.254 10.059 10.292 1.00 79.56 92 GLN A O 1
ATOM 686 N N . PHE A 1 93 ? -11.252 10.224 8.278 1.00 84.88 93 PHE A N 1
ATOM 687 C CA . PHE A 1 93 ? -10.028 10.024 7.519 1.00 84.88 93 PHE A CA 1
ATOM 688 C C . PHE A 1 93 ? -9.039 11.162 7.779 1.00 84.88 93 PHE A C 1
ATOM 690 O O . PHE A 1 93 ? -7.914 10.902 8.213 1.00 84.88 93 PHE A O 1
ATOM 697 N N . ASP A 1 94 ? -9.457 12.416 7.611 1.00 85.75 94 ASP A N 1
ATOM 698 C CA . ASP A 1 94 ? -8.595 13.573 7.851 1.00 85.75 94 ASP A CA 1
ATOM 699 C C . ASP A 1 94 ? -8.112 13.632 9.300 1.00 85.75 94 ASP A C 1
ATOM 701 O O . ASP A 1 94 ? -6.937 13.917 9.551 1.00 85.75 94 ASP A O 1
ATOM 705 N N . LYS A 1 95 ? -8.969 13.306 10.274 1.00 87.19 95 LYS A N 1
ATOM 706 C CA . LYS A 1 95 ? -8.566 13.220 11.688 1.00 87.19 95 LYS A CA 1
ATOM 707 C C . LYS A 1 95 ? -7.515 12.135 11.912 1.00 87.19 95 LYS A C 1
ATOM 709 O O . LYS A 1 95 ? -6.504 12.389 12.572 1.00 87.19 95 LYS A O 1
ATOM 714 N N . ALA A 1 96 ? -7.724 10.948 11.347 1.00 89.06 96 ALA A N 1
ATOM 715 C CA . ALA A 1 96 ? -6.786 9.842 11.462 1.00 89.06 96 ALA A CA 1
ATOM 716 C C . ALA A 1 96 ? -5.438 10.182 10.824 1.00 89.06 96 ALA A C 1
ATOM 718 O O . ALA A 1 96 ? -4.395 9.930 11.426 1.00 89.06 96 ALA A O 1
ATOM 719 N N . MET A 1 97 ? -5.436 10.798 9.640 1.00 91.50 97 MET A N 1
ATOM 720 C CA . MET A 1 97 ? -4.207 11.182 8.946 1.00 91.50 97 MET A CA 1
ATOM 721 C C . MET A 1 97 ? -3.493 12.346 9.642 1.00 91.50 97 MET A C 1
ATOM 723 O O . MET A 1 97 ? -2.269 12.310 9.775 1.00 91.50 97 MET A O 1
ATOM 727 N N . THR A 1 98 ? -4.235 13.328 10.168 1.00 91.19 98 THR A N 1
ATOM 728 C CA . THR A 1 98 ? -3.690 14.442 10.969 1.00 91.19 98 THR A CA 1
ATOM 729 C C . THR A 1 98 ? -2.933 13.925 12.190 1.00 91.19 98 THR A C 1
ATOM 731 O O . THR A 1 98 ? -1.833 14.389 12.489 1.00 91.19 98 THR A O 1
ATOM 734 N N . ASN A 1 99 ? -3.484 12.908 12.855 1.00 91.00 99 ASN A N 1
ATOM 735 C CA . ASN A 1 99 ? -2.864 12.259 14.008 1.00 91.00 99 ASN A CA 1
ATOM 736 C C . ASN A 1 99 ? -1.995 11.048 13.631 1.00 91.00 99 ASN A C 1
ATOM 738 O O . ASN A 1 99 ? -1.590 10.287 14.508 1.00 91.00 99 ASN A O 1
ATOM 742 N N . LYS A 1 100 ? -1.676 10.866 12.342 1.00 93.12 100 LYS A N 1
ATOM 743 C CA . LYS A 1 100 ? -0.762 9.828 11.838 1.00 93.12 100 LYS A CA 1
ATOM 744 C C . LYS A 1 100 ? -1.149 8.412 12.279 1.00 93.12 100 LYS A C 1
ATOM 746 O O . LYS A 1 100 ? -0.310 7.658 12.771 1.00 93.12 100 LYS A O 1
ATOM 751 N N . CYS A 1 101 ? -2.417 8.063 12.087 1.00 90.56 101 CYS A N 1
ATOM 752 C CA . CYS A 1 101 ? -3.027 6.802 12.504 1.00 90.56 101 CYS A CA 1
ATOM 753 C C . CYS A 1 101 ? -3.094 6.578 14.020 1.00 90.56 101 CYS A C 1
ATOM 755 O O . CYS A 1 101 ? -3.141 5.429 14.463 1.00 90.56 101 CYS A O 1
ATOM 757 N N . LYS A 1 102 ? -3.157 7.654 14.814 1.00 89.88 102 LYS A N 1
ATOM 758 C CA . LYS A 1 102 ? -3.432 7.577 16.254 1.00 89.88 102 LYS A CA 1
ATOM 759 C C . LYS A 1 102 ? -4.746 8.252 16.627 1.00 89.88 102 LYS A C 1
ATOM 761 O O . LYS A 1 102 ? -5.113 9.282 16.062 1.00 89.88 102 LYS A O 1
ATOM 766 N N . ASP A 1 103 ? -5.441 7.678 17.601 1.00 85.50 103 ASP A N 1
ATOM 767 C CA . ASP A 1 103 ? -6.524 8.373 18.292 1.00 85.50 103 ASP A CA 1
ATOM 768 C C . ASP A 1 103 ? -5.967 9.451 19.249 1.00 85.50 103 ASP A C 1
ATOM 770 O O . ASP A 1 103 ? -4.755 9.643 19.393 1.00 85.50 103 ASP A O 1
ATOM 774 N N . SER A 1 104 ? -6.858 10.171 19.931 1.00 85.94 104 SER A N 1
ATOM 775 C CA . SER A 1 104 ? -6.479 11.197 20.912 1.00 85.94 104 SER A CA 1
ATOM 776 C C . SER A 1 104 ? -5.801 10.643 22.173 1.00 85.94 104 SER A C 1
ATOM 778 O O . SER A 1 104 ? -5.213 11.414 22.933 1.00 85.94 104 SER A O 1
ATOM 780 N N . LEU A 1 105 ? -5.874 9.330 22.402 1.00 85.56 105 LEU A N 1
ATOM 781 C CA . LEU A 1 105 ? -5.262 8.619 23.524 1.00 85.56 105 LEU A CA 1
ATOM 782 C C . LEU A 1 105 ? -3.921 7.965 23.139 1.00 85.56 105 LEU A C 1
ATOM 784 O O . LEU A 1 105 ? -3.232 7.431 24.007 1.00 85.56 105 LEU A O 1
ATOM 788 N N . GLY A 1 106 ? -3.518 8.045 21.866 1.00 85.69 106 GLY A N 1
ATOM 789 C CA . GLY A 1 106 ? -2.274 7.487 21.339 1.00 85.69 106 GLY A CA 1
ATOM 790 C C . GLY A 1 106 ? -2.355 6.019 20.905 1.00 85.69 106 GLY A C 1
ATOM 791 O O . GLY A 1 106 ? -1.312 5.422 20.625 1.00 85.69 106 GLY A O 1
ATOM 792 N N . ASN A 1 107 ? -3.552 5.435 20.841 1.00 82.19 107 ASN A N 1
ATOM 793 C CA . ASN A 1 107 ? -3.763 4.085 20.324 1.00 82.19 107 ASN A CA 1
ATOM 794 C C . ASN A 1 107 ? -3.762 4.093 18.795 1.00 82.19 107 ASN A C 1
ATOM 796 O O . ASN A 1 107 ? -4.222 5.056 18.179 1.00 82.19 107 ASN A O 1
ATOM 800 N N . ASN A 1 108 ? -3.283 3.014 18.174 1.00 83.25 108 ASN A N 1
ATOM 801 C CA . ASN A 1 108 ? -3.273 2.931 16.716 1.00 83.25 108 ASN A CA 1
ATOM 802 C C . ASN A 1 108 ? -4.683 2.627 16.198 1.00 83.25 108 ASN A C 1
ATOM 804 O O . ASN A 1 108 ? -5.361 1.741 16.710 1.00 83.25 108 ASN A O 1
ATOM 808 N N . ILE A 1 109 ? -5.099 3.346 15.163 1.00 86.25 109 ILE A N 1
ATOM 809 C CA . ILE A 1 109 ? -6.402 3.201 14.480 1.00 86.25 109 ILE A CA 1
ATOM 810 C C . ILE A 1 109 ? -6.240 2.777 13.016 1.00 86.25 109 ILE A C 1
ATOM 812 O O . ILE A 1 109 ? -7.190 2.363 12.361 1.00 86.25 109 ILE A O 1
ATOM 816 N N . CYS A 1 110 ? -5.015 2.848 12.498 1.00 88.88 110 CYS A N 1
ATOM 817 C CA . CYS A 1 110 ? -4.651 2.318 11.196 1.00 88.88 110 CYS A CA 1
ATOM 818 C C . CYS A 1 110 ? -3.152 2.013 11.122 1.00 88.88 110 CYS A C 1
ATOM 820 O O . CYS A 1 110 ? -2.374 2.386 12.000 1.00 88.88 110 CYS A O 1
ATOM 822 N N . ALA A 1 111 ? -2.746 1.330 10.058 1.00 88.88 111 ALA A N 1
ATOM 823 C CA . ALA A 1 111 ? -1.355 1.130 9.685 1.00 88.88 111 ALA A CA 1
ATOM 824 C C . ALA A 1 111 ? -1.146 1.597 8.245 1.00 88.88 111 ALA A C 1
ATOM 826 O O . ALA A 1 111 ? -1.973 1.320 7.376 1.00 88.88 111 ALA A O 1
ATOM 827 N N . VAL A 1 112 ? -0.036 2.288 7.978 1.00 91.56 112 VAL A N 1
ATOM 828 C CA . VAL A 1 112 ? 0.339 2.674 6.611 1.00 91.56 112 VAL A CA 1
ATOM 829 C C . VAL A 1 112 ? 1.639 1.990 6.235 1.00 91.56 112 VAL A C 1
ATOM 831 O O . VAL A 1 112 ? 2.635 2.105 6.948 1.00 91.56 112 VAL A O 1
ATOM 834 N N . TYR A 1 113 ? 1.639 1.317 5.089 1.00 90.19 113 TYR A N 1
ATOM 835 C CA . TYR A 1 113 ? 2.808 0.662 4.519 1.00 90.19 113 TYR A CA 1
ATOM 836 C C . TYR A 1 113 ? 3.274 1.401 3.268 1.00 90.19 113 TYR A C 1
ATOM 838 O O . TYR A 1 113 ? 2.498 1.636 2.344 1.00 90.19 113 TYR A O 1
ATOM 846 N N . ARG A 1 114 ? 4.563 1.727 3.216 1.00 92.06 114 ARG A N 1
ATOM 847 C CA . ARG A 1 114 ? 5.259 2.193 2.019 1.00 92.06 114 ARG A CA 1
ATOM 848 C C . ARG A 1 114 ? 5.731 0.982 1.226 1.00 92.06 114 ARG A C 1
ATOM 850 O O . ARG A 1 114 ? 6.586 0.237 1.699 1.00 92.06 114 ARG A O 1
ATOM 857 N N . VAL A 1 115 ? 5.190 0.808 0.028 1.00 89.19 115 VAL A N 1
ATOM 858 C CA . VAL A 1 115 ? 5.515 -0.284 -0.891 1.00 89.19 115 VAL A CA 1
ATOM 859 C C . VAL A 1 115 ? 6.253 0.282 -2.093 1.00 89.19 115 VAL A C 1
ATOM 861 O O . VAL A 1 115 ? 5.689 1.062 -2.853 1.00 89.19 115 VAL A O 1
ATOM 864 N N . VAL A 1 116 ? 7.504 -0.112 -2.287 1.00 91.38 116 VAL A N 1
ATOM 865 C CA . VAL A 1 116 ? 8.306 0.259 -3.453 1.00 91.38 116 VAL A CA 1
ATOM 866 C C . VAL A 1 116 ? 8.451 -0.951 -4.346 1.00 91.38 116 VAL A C 1
ATOM 868 O O . VAL A 1 116 ? 8.917 -1.992 -3.895 1.00 91.38 116 VAL A O 1
ATOM 871 N N . VAL A 1 117 ? 8.097 -0.797 -5.616 1.00 89.94 117 VAL A N 1
ATOM 872 C CA . VAL A 1 117 ? 8.420 -1.769 -6.659 1.00 89.94 117 VAL A CA 1
ATOM 873 C C . VAL A 1 117 ? 9.432 -1.143 -7.611 1.00 89.94 117 VAL A C 1
ATOM 875 O O . VAL A 1 117 ? 9.255 -0.001 -8.041 1.00 89.94 117 VAL A O 1
ATOM 878 N N . ALA A 1 118 ? 10.509 -1.863 -7.917 1.00 89.44 118 ALA A N 1
ATOM 879 C CA . ALA A 1 118 ? 11.597 -1.351 -8.741 1.00 89.44 118 ALA A CA 1
ATOM 880 C C . ALA A 1 118 ? 12.048 -2.358 -9.802 1.00 89.44 118 ALA A C 1
ATOM 882 O O . ALA A 1 118 ? 12.207 -3.550 -9.541 1.00 89.44 118 ALA A O 1
ATOM 883 N N . ASN A 1 119 ? 12.291 -1.840 -11.002 1.00 86.31 119 ASN A N 1
ATOM 884 C CA . ASN A 1 119 ? 13.009 -2.516 -12.066 1.00 86.31 119 ASN A CA 1
ATOM 885 C C . ASN A 1 119 ? 14.507 -2.260 -11.883 1.00 86.31 119 ASN A C 1
ATOM 887 O O . ASN A 1 119 ? 14.950 -1.114 -11.961 1.00 86.31 119 ASN A O 1
ATOM 891 N N . GLN A 1 120 ? 15.293 -3.313 -11.660 1.00 85.00 120 GLN A N 1
ATOM 892 C CA . GLN A 1 120 ? 16.746 -3.166 -11.518 1.00 85.00 120 GLN A CA 1
ATOM 893 C C . GLN A 1 120 ? 17.506 -3.433 -12.822 1.00 85.00 120 GLN A C 1
ATOM 895 O O . GLN A 1 120 ? 18.735 -3.457 -12.819 1.00 85.00 120 GLN A O 1
ATOM 900 N N . SER A 1 121 ? 16.817 -3.702 -13.937 1.00 80.56 121 SER A N 1
ATOM 901 C CA . SER A 1 121 ? 17.503 -3.808 -15.229 1.00 80.56 121 SER A CA 1
ATOM 902 C C . SER A 1 121 ? 18.065 -2.443 -15.621 1.00 80.56 121 SER A C 1
ATOM 904 O O . SER A 1 121 ? 17.450 -1.416 -15.343 1.00 80.56 121 SER A O 1
ATOM 906 N N . LYS A 1 122 ? 19.226 -2.404 -16.279 1.00 82.69 122 LYS A N 1
ATOM 907 C CA . LYS A 1 122 ? 19.831 -1.122 -16.665 1.00 82.69 122 LYS A CA 1
ATOM 908 C C . LYS A 1 122 ? 19.088 -0.434 -17.796 1.00 82.69 122 LYS A C 1
ATOM 910 O O . LYS A 1 122 ? 18.799 0.755 -17.725 1.00 82.69 122 LYS A O 1
ATOM 915 N N . THR 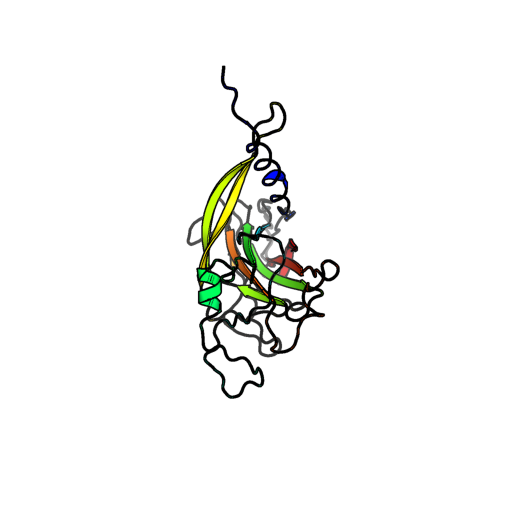A 1 123 ? 18.730 -1.195 -18.825 1.00 80.75 123 THR A N 1
ATOM 916 C CA . THR A 1 123 ? 18.220 -0.644 -20.089 1.00 80.75 123 THR A CA 1
ATOM 917 C C . THR A 1 123 ? 16.794 -1.070 -20.421 1.00 80.75 123 THR A C 1
ATOM 919 O O . THR A 1 123 ? 16.136 -0.424 -21.235 1.00 80.75 123 THR A O 1
ATOM 922 N N . SER A 1 124 ? 16.293 -2.149 -19.814 1.00 80.94 124 SER A N 1
ATOM 923 C CA . SER A 1 124 ? 15.014 -2.746 -20.208 1.00 80.94 124 SER A CA 1
ATOM 924 C C . SER A 1 124 ? 13.840 -2.072 -19.516 1.00 80.94 124 SER A C 1
ATOM 926 O O . SER A 1 124 ? 13.902 -1.747 -18.338 1.00 80.94 124 SER A O 1
ATOM 928 N N . THR A 1 125 ? 12.748 -1.877 -20.250 1.00 84.56 125 THR A N 1
ATOM 929 C CA . THR A 1 125 ? 11.477 -1.425 -19.671 1.00 84.56 125 THR A CA 1
ATOM 930 C C . THR A 1 125 ? 10.585 -2.633 -19.447 1.00 84.56 125 THR A C 1
ATOM 932 O O . THR A 1 125 ? 10.445 -3.467 -20.341 1.00 84.56 125 THR A O 1
ATOM 935 N N . ILE A 1 126 ? 9.971 -2.714 -18.272 1.00 81.69 126 ILE A N 1
ATOM 936 C CA . ILE A 1 126 ? 9.020 -3.769 -17.920 1.00 81.69 126 ILE A CA 1
ATOM 937 C C . ILE A 1 126 ? 7.649 -3.157 -17.652 1.00 81.69 126 ILE A C 1
ATOM 939 O O . ILE A 1 126 ? 7.542 -2.084 -17.062 1.00 81.69 126 ILE A O 1
ATOM 943 N N . GLN A 1 127 ? 6.596 -3.839 -18.096 1.00 86.56 127 GLN A N 1
ATOM 944 C CA . GLN A 1 127 ? 5.223 -3.498 -17.736 1.00 86.56 127 GLN A CA 1
ATOM 945 C C . GLN A 1 127 ? 4.820 -4.376 -16.564 1.00 86.56 127 GLN A C 1
ATOM 947 O O . GLN A 1 127 ? 4.883 -5.598 -16.682 1.00 86.56 127 GLN A O 1
ATOM 952 N N . VAL A 1 128 ? 4.411 -3.776 -15.451 1.00 88.06 128 VAL A N 1
ATOM 953 C CA . VAL A 1 128 ? 4.022 -4.517 -14.251 1.00 88.06 128 VAL A CA 1
ATOM 954 C C . VAL A 1 128 ? 2.556 -4.317 -13.911 1.00 88.06 128 VAL A C 1
ATOM 956 O O . VAL A 1 128 ? 1.995 -3.239 -14.121 1.00 88.06 128 VAL A O 1
ATOM 959 N N . ARG A 1 129 ? 1.946 -5.363 -13.351 1.00 91.31 129 ARG A N 1
ATOM 960 C CA . ARG A 1 129 ? 0.641 -5.299 -12.695 1.00 91.31 129 ARG A CA 1
ATOM 961 C C . ARG A 1 129 ? 0.760 -5.751 -11.249 1.00 91.31 129 ARG A C 1
ATOM 963 O O . ARG A 1 129 ? 1.177 -6.877 -10.995 1.00 91.31 129 ARG A O 1
ATOM 970 N N . GLY A 1 130 ? 0.392 -4.869 -10.329 1.00 91.19 130 GLY A N 1
ATOM 971 C CA . GLY A 1 130 ? 0.430 -5.083 -8.890 1.00 91.19 130 GLY A CA 1
ATOM 972 C C . GLY A 1 130 ? -0.932 -5.463 -8.323 1.00 91.19 130 GLY A C 1
ATOM 973 O O . GLY A 1 130 ? -1.950 -4.880 -8.699 1.00 91.19 130 GLY A O 1
ATOM 974 N N . LYS A 1 131 ? -0.946 -6.388 -7.368 1.00 93.88 131 LYS A N 1
ATOM 975 C CA . LYS A 1 131 ? -2.108 -6.768 -6.563 1.00 93.88 131 LYS A CA 1
ATOM 976 C C . LYS A 1 131 ? -1.747 -6.829 -5.088 1.00 93.88 131 LYS A C 1
ATOM 978 O O . LYS A 1 131 ? -0.626 -7.202 -4.750 1.00 93.88 131 LYS A O 1
ATOM 983 N N . LEU A 1 132 ? -2.724 -6.545 -4.234 1.00 93.25 132 LEU A N 1
ATOM 984 C CA . LEU A 1 132 ? -2.665 -6.820 -2.804 1.00 93.25 132 LEU A CA 1
ATOM 985 C C . LEU A 1 132 ? -3.864 -7.683 -2.404 1.00 93.25 132 LEU A C 1
ATOM 987 O O . LEU A 1 132 ? -5.012 -7.351 -2.706 1.00 93.25 132 LEU A O 1
ATOM 991 N N . ASN A 1 133 ? -3.582 -8.756 -1.670 1.00 91.12 133 ASN A N 1
ATOM 992 C CA . ASN A 1 133 ? -4.576 -9.494 -0.904 1.00 91.12 133 ASN A CA 1
ATOM 993 C C . ASN A 1 133 ? -4.289 -9.318 0.588 1.00 91.12 133 ASN A C 1
ATOM 995 O O . ASN A 1 133 ? -3.183 -9.613 1.046 1.00 91.12 133 ASN A O 1
ATOM 999 N N . LEU A 1 134 ? -5.277 -8.844 1.342 1.00 86.75 134 LEU A N 1
ATOM 1000 C CA . LEU A 1 134 ? -5.192 -8.751 2.795 1.00 86.75 134 LEU A CA 1
ATOM 1001 C C . LEU A 1 134 ? -5.865 -9.980 3.410 1.00 86.75 134 LEU A C 1
ATOM 1003 O O . LEU A 1 134 ? -7.084 -10.107 3.358 1.00 86.75 134 LEU A O 1
ATOM 1007 N N . SER A 1 135 ? -5.089 -10.872 4.013 1.00 82.19 135 SER A N 1
ATOM 1008 C CA . SER A 1 135 ? -5.595 -12.024 4.757 1.00 82.19 135 SER A CA 1
ATOM 1009 C C . SER A 1 135 ? -5.667 -11.685 6.241 1.00 82.19 135 SER A C 1
ATOM 1011 O O . SER A 1 135 ? -4.674 -11.261 6.824 1.00 82.19 135 SER A O 1
ATOM 1013 N N . SER A 1 136 ? -6.820 -11.882 6.874 1.00 79.62 136 SER A N 1
ATOM 1014 C CA . SER A 1 136 ? -6.977 -11.710 8.320 1.00 79.62 136 SER A CA 1
ATOM 1015 C C . SER A 1 136 ? -8.001 -12.691 8.874 1.00 79.62 136 SER A C 1
ATOM 1017 O O . SER A 1 136 ? -8.909 -13.130 8.166 1.00 79.62 136 SER A O 1
ATOM 1019 N N . THR A 1 137 ? -7.840 -13.025 10.152 1.00 76.38 137 THR A N 1
ATOM 1020 C CA . THR A 1 137 ? -8.823 -13.798 10.922 1.00 76.38 137 THR A CA 1
ATOM 1021 C C . THR A 1 137 ? -9.869 -12.913 11.606 1.00 76.38 137 THR A C 1
ATOM 1023 O O . THR A 1 137 ? -10.921 -13.424 11.984 1.00 76.38 137 THR A O 1
ATOM 1026 N N . THR A 1 138 ? -9.612 -11.607 11.738 1.00 72.75 138 THR A N 1
ATOM 1027 C CA . THR A 1 138 ? -10.609 -10.592 12.118 1.00 72.75 138 THR A CA 1
ATOM 1028 C C . THR A 1 138 ? -11.489 -10.300 10.925 1.00 72.75 138 THR A C 1
ATOM 1030 O O . THR A 1 138 ? -10.944 -10.127 9.846 1.00 72.75 138 THR A O 1
ATOM 1033 N N . ALA A 1 139 ? -12.810 -10.222 11.077 1.00 77.44 139 ALA A N 1
ATOM 1034 C CA . ALA A 1 139 ? -13.678 -9.713 10.017 1.00 77.44 139 ALA A CA 1
ATOM 1035 C C . ALA A 1 139 ? -13.605 -8.178 9.910 1.00 77.44 139 ALA A C 1
ATOM 1037 O O . ALA A 1 139 ? -13.410 -7.496 10.906 1.00 77.44 139 ALA A O 1
ATOM 1038 N N . ASN A 1 140 ? -13.870 -7.635 8.717 1.00 80.56 140 ASN A N 1
ATOM 1039 C CA . ASN A 1 140 ? -13.939 -6.188 8.441 1.00 80.56 140 ASN A CA 1
ATOM 1040 C C . ASN A 1 140 ? -12.595 -5.453 8.467 1.00 80.56 140 ASN A C 1
ATOM 1042 O O . ASN A 1 140 ? -12.554 -4.241 8.650 1.00 80.56 140 ASN A O 1
ATOM 1046 N N . MET A 1 141 ? -11.503 -6.159 8.192 1.00 85.44 141 MET A N 1
ATOM 1047 C CA . MET A 1 141 ? -10.264 -5.524 7.770 1.00 85.44 141 MET A CA 1
ATOM 1048 C C . MET A 1 141 ? -10.393 -5.031 6.326 1.00 85.44 141 MET A C 1
ATOM 1050 O O . MET A 1 141 ? -10.868 -5.756 5.440 1.00 85.44 141 MET A O 1
ATOM 1054 N N . TYR A 1 142 ? -9.928 -3.811 6.090 1.00 89.94 142 TYR A N 1
ATOM 1055 C CA . TYR A 1 142 ? -9.892 -3.184 4.776 1.00 89.94 142 TYR A CA 1
ATOM 1056 C C . TYR A 1 142 ? -8.512 -2.616 4.486 1.00 89.94 142 TYR A C 1
ATOM 1058 O O . TYR A 1 142 ? -7.708 -2.358 5.385 1.00 89.94 142 TYR A O 1
ATOM 1066 N N . TRP A 1 143 ? -8.257 -2.403 3.201 1.00 93.19 143 TRP A N 1
ATOM 1067 C CA . TRP A 1 143 ? -7.141 -1.597 2.752 1.00 93.19 143 TRP A CA 1
ATOM 1068 C C . TRP A 1 143 ? -7.531 -0.662 1.610 1.00 93.19 143 TRP A C 1
ATOM 1070 O O . TRP A 1 143 ? -8.494 -0.904 0.884 1.00 93.19 143 TRP A O 1
ATOM 1080 N N . THR A 1 144 ? -6.775 0.415 1.444 1.00 94.00 144 THR A N 1
ATOM 1081 C CA . THR A 1 144 ? -6.900 1.344 0.316 1.00 94.00 144 THR A CA 1
ATOM 1082 C C . THR A 1 144 ? -5.535 1.921 -0.052 1.00 94.00 144 THR A C 1
ATOM 1084 O O . THR A 1 144 ? -4.574 1.796 0.714 1.00 94.00 144 THR A O 1
ATOM 1087 N N . LEU A 1 145 ? -5.438 2.548 -1.223 1.00 95.56 145 LEU A N 1
ATOM 1088 C CA . LEU A 1 145 ? -4.289 3.371 -1.579 1.00 95.56 145 LEU A CA 1
ATOM 1089 C C . LEU A 1 145 ? -4.531 4.829 -1.182 1.00 95.56 145 LEU A C 1
ATOM 1091 O O . LEU A 1 145 ? -5.624 5.368 -1.3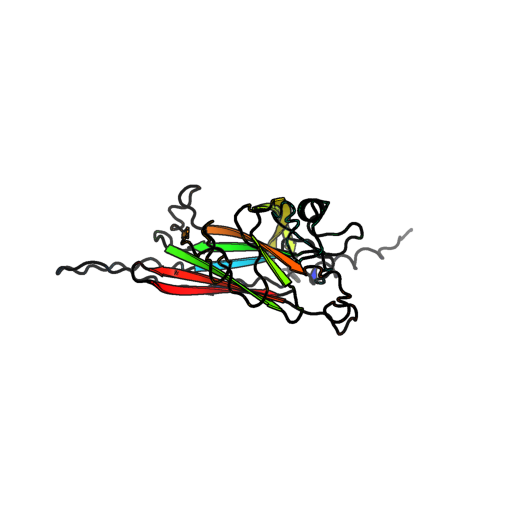52 1.00 95.56 145 LEU A O 1
ATOM 1095 N N . ILE A 1 146 ? -3.478 5.474 -0.687 1.00 94.94 146 ILE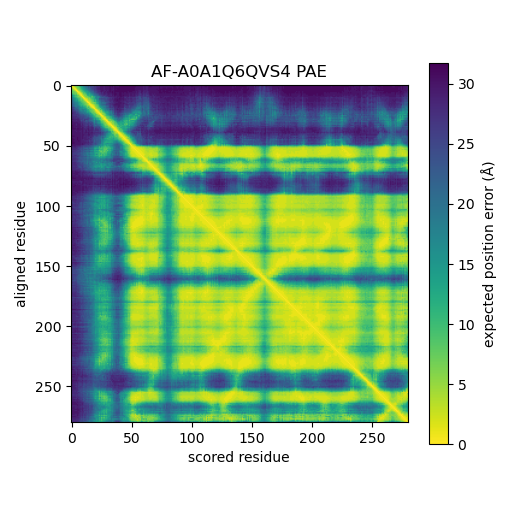 A N 1
ATOM 1096 C CA . ILE A 1 146 ? -3.475 6.891 -0.310 1.00 94.94 146 ILE A CA 1
ATOM 1097 C C . ILE A 1 146 ? -2.310 7.617 -0.983 1.00 94.94 146 ILE A C 1
ATOM 1099 O O . ILE A 1 146 ? -1.294 7.010 -1.331 1.00 94.94 146 ILE A O 1
ATOM 1103 N N . ASN A 1 147 ? -2.423 8.935 -1.120 1.00 95.38 147 ASN A N 1
ATOM 1104 C CA . ASN A 1 147 ? -1.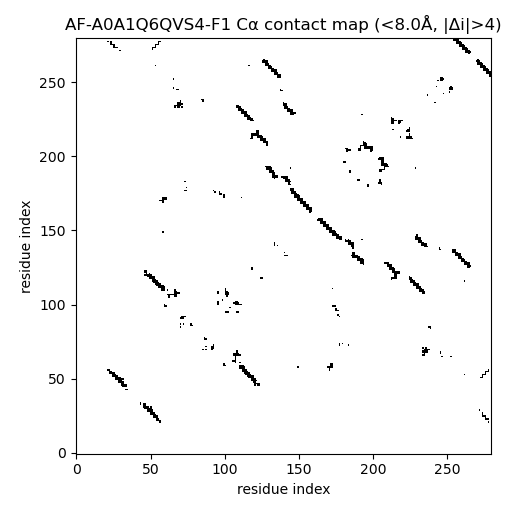253 9.774 -1.353 1.00 95.38 147 ASN A CA 1
ATOM 1105 C C . ASN A 1 147 ? -0.624 10.065 0.004 1.00 95.38 147 ASN A C 1
ATOM 1107 O O . ASN A 1 147 ? -1.322 10.557 0.883 1.00 95.38 147 ASN A O 1
ATOM 1111 N N . ALA A 1 148 ? 0.666 9.791 0.190 1.00 95.94 148 ALA A N 1
ATOM 1112 C CA . ALA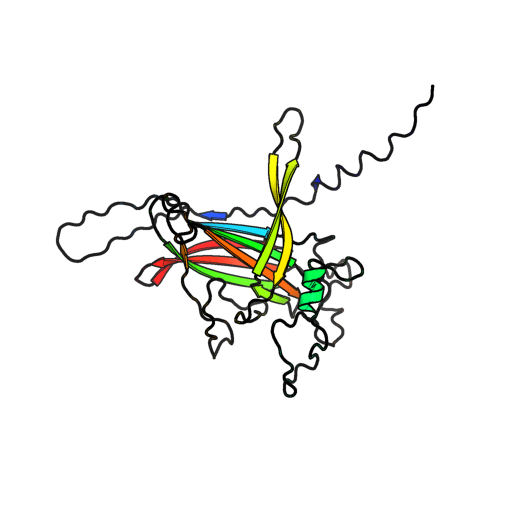 A 1 148 ? 1.347 10.098 1.444 1.00 95.94 148 ALA A CA 1
ATOM 1113 C C . ALA A 1 148 ? 2.709 10.751 1.218 1.00 95.94 148 ALA A C 1
ATOM 1115 O O . ALA A 1 148 ? 3.381 10.525 0.210 1.00 95.94 148 ALA A O 1
ATOM 1116 N N . THR A 1 149 ? 3.124 11.547 2.199 1.00 95.75 149 THR A N 1
ATOM 1117 C CA . THR A 1 149 ? 4.492 12.049 2.315 1.00 95.75 149 THR A CA 1
ATOM 1118 C C . THR A 1 149 ? 5.173 11.408 3.514 1.00 95.75 149 THR A C 1
ATOM 1120 O O . THR A 1 149 ? 4.529 11.112 4.526 1.00 95.75 149 THR A O 1
ATOM 1123 N N . THR A 1 150 ? 6.483 11.198 3.406 1.00 94.06 150 THR A N 1
ATOM 1124 C CA . THR A 1 150 ? 7.302 10.653 4.488 1.00 94.06 150 THR A CA 1
ATOM 1125 C C . THR A 1 150 ? 8.390 11.629 4.895 1.00 94.06 150 THR A C 1
ATOM 1127 O O . THR A 1 150 ? 8.878 12.415 4.085 1.00 94.06 150 THR A O 1
ATOM 1130 N N . THR A 1 151 ? 8.777 11.569 6.162 1.00 92.94 151 THR A N 1
ATOM 1131 C CA . THR A 1 151 ? 10.077 12.060 6.613 1.00 92.94 151 THR A CA 1
ATOM 1132 C C . THR A 1 151 ? 11.043 10.893 6.703 1.00 92.94 151 THR A C 1
ATOM 1134 O O . THR A 1 151 ? 10.677 9.832 7.219 1.00 92.94 151 THR A O 1
ATOM 1137 N N . ASP A 1 152 ? 12.269 11.128 6.258 1.00 91.31 152 ASP A N 1
ATOM 1138 C CA . ASP A 1 152 ? 13.320 10.123 6.226 1.00 91.31 152 ASP A CA 1
ATOM 1139 C C . ASP A 1 152 ? 14.270 10.368 7.398 1.00 91.31 152 ASP A C 1
ATOM 1141 O O . ASP A 1 152 ? 14.837 11.453 7.546 1.00 91.31 152 ASP A O 1
ATOM 1145 N N . GLU A 1 153 ? 14.447 9.358 8.241 1.00 86.44 153 GLU A N 1
ATOM 1146 C CA . GLU A 1 153 ? 15.363 9.398 9.374 1.00 86.44 153 GLU A CA 1
ATOM 1147 C C . GLU A 1 153 ? 16.438 8.330 9.189 1.00 86.44 153 GLU A C 1
ATOM 1149 O O . GLU A 1 153 ? 16.134 7.152 9.009 1.00 86.44 153 GLU A O 1
ATOM 1154 N N . GLN A 1 154 ? 17.707 8.735 9.223 1.00 85.81 154 GLN A N 1
ATOM 1155 C CA . GLN A 1 154 ? 18.812 7.783 9.221 1.00 85.81 154 GLN A CA 1
ATOM 1156 C C . GLN A 1 154 ? 19.059 7.319 10.652 1.00 85.81 154 GLN A C 1
ATOM 1158 O O . GLN A 1 154 ? 19.459 8.107 11.509 1.00 85.81 154 GLN A O 1
ATOM 1163 N N . VAL A 1 155 ? 18.834 6.034 10.900 1.00 81.19 155 VAL A N 1
ATOM 1164 C CA . VAL A 1 155 ? 19.081 5.402 12.193 1.00 81.19 155 VAL A CA 1
ATOM 1165 C C . VAL A 1 155 ? 20.282 4.487 12.047 1.00 81.19 155 VAL A C 1
ATOM 1167 O O . VAL A 1 155 ? 20.242 3.511 11.301 1.00 81.19 155 VAL A O 1
ATOM 1170 N N . THR A 1 156 ? 21.357 4.796 12.768 1.00 82.12 156 THR A N 1
ATOM 1171 C CA . THR A 1 156 ? 22.531 3.924 12.841 1.00 82.12 156 THR A CA 1
ATOM 1172 C C . THR A 1 156 ? 22.428 3.055 14.082 1.00 82.12 156 THR A C 1
ATOM 1174 O O . THR A 1 156 ? 22.571 3.544 15.202 1.00 82.12 156 THR A O 1
ATOM 1177 N N . THR A 1 157 ? 22.195 1.758 13.895 1.00 79.00 157 THR A N 1
ATOM 1178 C CA . THR A 1 157 ? 22.303 0.777 14.975 1.00 79.00 157 THR A CA 1
ATOM 1179 C C . THR A 1 157 ? 23.779 0.441 15.181 1.00 79.00 157 THR A C 1
ATOM 1181 O O . THR A 1 157 ? 24.418 -0.002 14.220 1.00 79.00 157 THR A O 1
ATOM 1184 N N . PRO A 1 158 ? 24.349 0.644 16.384 1.00 80.25 158 PRO A N 1
ATOM 1185 C CA . PRO A 1 158 ? 25.732 0.274 16.659 1.00 80.25 158 PRO A CA 1
ATOM 1186 C C . PRO A 1 158 ? 25.966 -1.213 16.381 1.00 80.25 158 PRO A C 1
ATOM 1188 O O . PRO A 1 158 ? 25.141 -2.049 16.752 1.00 80.25 158 PRO A O 1
ATOM 1191 N N . GLY A 1 159 ? 27.087 -1.542 15.741 1.00 79.25 159 GLY A N 1
ATOM 1192 C CA . GLY A 1 159 ? 27.541 -2.923 15.653 1.00 79.25 159 GLY A CA 1
ATOM 1193 C C . GLY A 1 159 ? 27.973 -3.423 17.034 1.00 79.25 159 GLY A C 1
ATOM 1194 O O . GLY A 1 159 ? 28.421 -2.640 17.875 1.00 79.25 159 GLY A O 1
ATOM 1195 N N . GLY A 1 160 ? 27.824 -4.725 17.292 1.00 76.69 160 GLY A N 1
ATOM 1196 C CA . GLY A 1 160 ? 28.423 -5.346 18.479 1.00 76.69 160 GLY A CA 1
ATOM 1197 C C . GLY A 1 160 ? 29.953 -5.245 18.449 1.00 76.69 160 GLY A C 1
ATOM 1198 O O . GLY A 1 160 ? 30.519 -5.083 17.374 1.00 76.69 160 GLY A O 1
ATOM 1199 N N . ASP A 1 161 ? 30.604 -5.324 19.614 1.00 70.00 161 ASP A N 1
ATOM 1200 C CA . ASP A 1 161 ? 32.059 -5.242 19.857 1.00 70.00 161 ASP A CA 1
ATOM 1201 C C . ASP A 1 161 ? 32.959 -5.138 18.604 1.00 70.00 161 ASP A C 1
ATOM 1203 O O . ASP A 1 161 ? 33.436 -6.133 18.058 1.00 70.00 161 ASP A O 1
ATOM 1207 N N . GLY A 1 162 ? 33.207 -3.899 18.159 1.00 70.31 162 GLY A N 1
ATOM 1208 C CA . GLY A 1 162 ? 34.151 -3.583 17.079 1.00 70.31 162 GLY A CA 1
ATOM 1209 C C . GLY A 1 162 ? 33.613 -3.702 15.647 1.00 70.31 162 GLY A C 1
ATOM 1210 O O . GLY A 1 162 ? 34.373 -3.468 14.710 1.00 70.31 162 GLY A O 1
ATOM 1211 N N . GLN A 1 163 ? 32.335 -4.036 15.459 1.00 75.38 163 GLN A N 1
ATOM 1212 C CA . GLN A 1 163 ? 31.662 -4.028 14.157 1.00 75.38 163 GLN A CA 1
ATOM 1213 C C . GLN A 1 163 ? 31.175 -2.619 13.802 1.00 75.38 163 GLN A C 1
ATOM 1215 O O . GLN A 1 163 ? 30.720 -1.859 14.662 1.00 75.38 163 GLN A O 1
ATOM 1220 N N . GLU A 1 164 ? 31.236 -2.284 12.516 1.00 79.50 164 GLU A N 1
ATOM 1221 C CA . GLU A 1 164 ? 30.656 -1.048 11.998 1.00 79.50 164 GLU A CA 1
ATOM 1222 C C . GLU A 1 164 ? 29.129 -1.061 12.182 1.00 79.50 164 GLU A C 1
ATOM 1224 O O . GLU A 1 164 ? 28.472 -2.098 12.058 1.00 79.50 164 GLU A O 1
ATOM 1229 N N . GLY A 1 165 ? 28.561 0.090 12.547 1.00 79.06 165 GLY A N 1
ATOM 1230 C CA . GLY A 1 165 ? 27.117 0.222 12.714 1.00 79.06 165 GLY A CA 1
ATOM 1231 C C . GLY A 1 165 ? 26.380 0.088 11.384 1.00 79.06 165 GLY A C 1
ATOM 1232 O O . GLY A 1 165 ? 26.889 0.463 10.334 1.00 79.06 165 GLY A O 1
ATOM 1233 N N . THR A 1 166 ? 25.151 -0.420 11.427 1.00 82.50 166 THR A N 1
ATOM 1234 C CA . THR A 1 166 ? 24.273 -0.456 10.251 1.00 82.50 166 THR A CA 1
ATOM 1235 C C . THR A 1 166 ? 23.408 0.796 10.232 1.00 82.50 166 THR A C 1
ATOM 1237 O O . THR A 1 166 ? 22.613 1.011 11.145 1.00 82.50 166 THR A O 1
ATOM 1240 N N . THR A 1 167 ? 23.545 1.625 9.198 1.00 81.56 167 THR A N 1
ATOM 1241 C CA . THR A 1 167 ? 22.647 2.762 8.965 1.00 81.56 167 THR A CA 1
ATOM 1242 C C . THR A 1 167 ? 21.461 2.315 8.122 1.00 81.56 167 THR A C 1
ATOM 1244 O O . THR A 1 167 ? 21.628 1.846 6.999 1.00 81.56 167 THR A O 1
ATOM 1247 N N . THR A 1 168 ? 20.256 2.472 8.664 1.00 80.44 168 THR A N 1
ATOM 1248 C CA . THR A 1 168 ? 18.997 2.181 7.978 1.00 80.44 168 THR A CA 1
ATOM 1249 C C . THR A 1 168 ? 18.176 3.454 7.853 1.00 80.44 168 THR A C 1
ATOM 1251 O O . THR A 1 168 ? 18.083 4.239 8.795 1.00 80.44 168 THR A O 1
ATOM 1254 N N . THR A 1 169 ? 17.536 3.642 6.701 1.00 82.75 169 THR A N 1
ATOM 1255 C CA . THR A 1 169 ? 16.531 4.693 6.534 1.00 82.75 169 THR A CA 1
ATOM 1256 C C . THR A 1 169 ? 15.193 4.220 7.088 1.00 82.75 169 THR A C 1
ATOM 1258 O O . THR A 1 169 ? 14.613 3.247 6.597 1.00 82.75 169 THR A O 1
ATOM 1261 N N . VAL A 1 170 ? 14.702 4.927 8.099 1.00 84.44 170 VAL A N 1
ATOM 1262 C CA . VAL A 1 170 ? 13.362 4.776 8.658 1.00 84.44 170 VAL A CA 1
ATOM 1263 C C . VAL A 1 170 ? 12.461 5.822 8.015 1.00 84.44 170 VAL A C 1
ATOM 1265 O O . VAL A 1 170 ? 12.741 7.018 8.069 1.00 84.44 170 VAL A O 1
ATOM 1268 N N . TYR A 1 171 ? 11.372 5.362 7.407 1.00 88.31 171 TYR A N 1
ATOM 1269 C CA . TYR A 1 171 ? 10.355 6.230 6.824 1.00 88.31 171 TYR A CA 1
ATOM 1270 C C . TYR A 1 171 ? 9.240 6.439 7.841 1.00 88.31 171 TYR A C 1
ATOM 1272 O O . TYR A 1 171 ? 8.690 5.469 8.358 1.00 88.31 171 TYR A O 1
ATOM 1280 N N . LYS A 1 172 ? 8.882 7.693 8.106 1.00 92.31 172 LYS A N 1
ATOM 1281 C CA . LYS A 1 172 ? 7.774 8.042 9.002 1.00 92.31 172 LYS A CA 1
ATOM 1282 C C . LYS A 1 172 ? 6.702 8.801 8.246 1.00 92.31 172 LYS A C 1
ATOM 1284 O O . LYS A 1 172 ? 7.017 9.729 7.504 1.00 92.31 172 LYS A O 1
ATOM 1289 N N . LEU A 1 173 ? 5.442 8.431 8.458 1.00 93.38 173 LEU A N 1
ATOM 1290 C CA . LEU A 1 173 ? 4.292 9.130 7.900 1.00 93.38 173 LEU A CA 1
ATOM 1291 C C . LEU A 1 173 ? 4.304 10.606 8.330 1.00 93.38 173 LEU A C 1
ATOM 1293 O O . LEU A 1 173 ? 4.420 10.939 9.517 1.00 93.38 173 LEU A O 1
ATOM 1297 N N . ASN A 1 174 ? 4.186 11.497 7.351 1.00 93.94 174 ASN A N 1
ATOM 1298 C CA . ASN A 1 174 ? 4.114 12.932 7.577 1.00 93.94 174 ASN A CA 1
ATOM 1299 C C . ASN A 1 174 ? 2.704 13.465 7.316 1.00 93.94 174 ASN A C 1
ATOM 1301 O O . ASN A 1 174 ? 2.059 13.931 8.250 1.00 93.94 174 ASN A O 1
ATOM 1305 N N . THR A 1 175 ? 2.222 13.345 6.080 1.00 93.69 175 THR A N 1
ATOM 1306 C CA . THR A 1 175 ? 0.848 13.694 5.689 1.00 93.69 175 THR A CA 1
ATOM 1307 C C . THR A 1 175 ? 0.270 12.625 4.777 1.00 93.69 175 THR A C 1
ATOM 1309 O O . THR A 1 175 ? 1.025 11.885 4.140 1.00 93.69 175 THR A O 1
ATOM 1312 N N . ALA A 1 176 ? -1.057 12.568 4.688 1.00 94.00 176 ALA A N 1
ATOM 1313 C CA . ALA A 1 176 ? -1.748 11.708 3.746 1.00 94.00 176 ALA A CA 1
ATOM 1314 C C . ALA A 1 176 ? -3.082 12.304 3.290 1.00 94.00 176 ALA A C 1
ATOM 1316 O O . ALA A 1 176 ? -3.731 13.015 4.052 1.00 94.00 176 ALA A O 1
ATOM 1317 N N . THR A 1 177 ? -3.483 11.989 2.060 1.00 92.06 177 THR A N 1
ATOM 1318 C CA . THR A 1 177 ? -4.798 12.310 1.496 1.00 92.06 177 THR A CA 1
ATOM 1319 C C . THR A 1 177 ? -5.391 11.092 0.795 1.00 92.06 177 THR A C 1
ATOM 1321 O O . THR A 1 177 ? -4.667 10.232 0.276 1.00 92.06 177 THR A O 1
ATOM 1324 N N . ALA A 1 178 ? -6.721 11.010 0.779 1.00 89.94 178 ALA A N 1
ATOM 1325 C CA . ALA A 1 178 ? -7.427 9.962 0.060 1.00 89.94 178 ALA A CA 1
ATOM 1326 C C . ALA A 1 178 ? -7.195 10.086 -1.455 1.00 89.94 178 ALA A C 1
ATOM 1328 O O . ALA A 1 178 ? -6.999 11.175 -1.998 1.00 89.94 178 ALA A O 1
ATOM 1329 N N . ILE A 1 179 ? -7.235 8.951 -2.149 1.00 90.25 179 ILE A N 1
ATOM 1330 C CA . ILE A 1 179 ? -7.277 8.911 -3.609 1.00 90.25 179 ILE A CA 1
ATOM 1331 C C . ILE A 1 179 ? -8.748 8.840 -4.022 1.00 90.25 179 ILE A C 1
ATOM 1333 O O . ILE A 1 179 ? -9.420 7.861 -3.711 1.00 90.25 179 ILE A O 1
ATOM 1337 N N . GLU A 1 180 ? -9.251 9.859 -4.726 1.00 81.12 180 GLU A N 1
ATOM 1338 C CA . GLU A 1 180 ? -10.685 10.000 -5.047 1.00 81.12 180 GLU A CA 1
ATOM 1339 C C . GLU A 1 180 ? -11.292 8.772 -5.745 1.00 81.12 180 GLU A C 1
ATOM 1341 O O . GLU A 1 180 ? -12.409 8.372 -5.431 1.00 81.12 180 GLU A O 1
ATOM 1346 N N . ASN A 1 181 ? -10.546 8.137 -6.655 1.00 83.00 181 ASN A N 1
ATOM 1347 C CA . ASN A 1 181 ? -11.051 7.049 -7.498 1.00 83.00 181 ASN A CA 1
ATOM 1348 C C . ASN A 1 181 ? -10.542 5.658 -7.102 1.00 83.00 181 ASN A C 1
ATOM 1350 O O . ASN A 1 181 ? -10.654 4.734 -7.906 1.00 83.00 181 ASN A O 1
ATOM 1354 N N . PHE A 1 182 ? -9.967 5.489 -5.909 1.00 90.44 182 PHE A N 1
ATOM 1355 C CA . PHE A 1 182 ? -9.573 4.167 -5.422 1.00 90.44 182 PHE A CA 1
ATOM 1356 C C . PHE A 1 182 ? -10.610 3.630 -4.435 1.00 90.44 182 PHE A C 1
ATOM 1358 O O . PHE A 1 182 ? -10.920 4.263 -3.426 1.00 90.44 182 PHE A O 1
ATOM 1365 N N . VAL A 1 183 ? -11.148 2.450 -4.724 1.00 89.75 183 VAL A N 1
ATOM 1366 C CA . VAL A 1 183 ? -12.152 1.785 -3.893 1.00 89.75 183 VAL A CA 1
ATOM 1367 C C . VAL A 1 183 ? -11.458 1.023 -2.767 1.00 89.75 183 VAL A C 1
ATOM 1369 O O . VAL A 1 183 ? -10.521 0.263 -3.010 1.00 89.75 183 VAL A O 1
ATOM 1372 N N . LYS A 1 184 ? -11.943 1.176 -1.527 1.00 90.06 184 LYS A N 1
ATOM 1373 C CA . LYS A 1 184 ? -11.476 0.350 -0.407 1.00 90.06 184 LYS A CA 1
ATOM 1374 C C . LYS A 1 184 ? -11.732 -1.133 -0.675 1.00 90.06 184 LYS A C 1
ATOM 1376 O O . LYS A 1 184 ? -12.793 -1.523 -1.156 1.00 90.06 184 LYS A O 1
ATOM 1381 N N . VAL A 1 185 ? -10.780 -1.975 -0.307 1.00 92.19 185 VAL A N 1
ATOM 1382 C CA . VAL A 1 185 ? -10.790 -3.404 -0.607 1.00 92.19 185 VAL A CA 1
ATOM 1383 C C . VAL A 1 185 ? -10.918 -4.182 0.693 1.00 92.19 185 VAL A C 1
ATOM 1385 O O . VAL A 1 185 ? -10.116 -4.018 1.612 1.00 92.19 185 VAL A O 1
ATOM 1388 N N . LYS A 1 186 ? -11.940 -5.035 0.774 1.00 91.88 186 LYS A N 1
ATOM 1389 C CA . LYS A 1 186 ? -12.156 -5.914 1.927 1.00 91.88 186 LYS A CA 1
ATOM 1390 C C . LYS A 1 186 ? -11.119 -7.036 1.949 1.00 91.88 186 LYS A C 1
ATOM 1392 O O . LYS A 1 186 ? -10.705 -7.522 0.897 1.00 91.88 186 LYS A O 1
ATOM 1397 N N . GLN A 1 187 ? -10.740 -7.488 3.141 1.00 88.88 187 GLN A N 1
ATOM 1398 C CA . GLN A 1 187 ? -9.904 -8.677 3.314 1.00 88.88 187 GLN A CA 1
ATOM 1399 C C . GLN A 1 187 ? -10.405 -9.882 2.499 1.00 88.88 187 GLN A C 1
ATOM 1401 O O . GLN A 1 187 ? -11.606 -10.062 2.285 1.00 88.88 187 GLN A O 1
ATOM 1406 N N . GLY A 1 188 ? -9.474 -10.737 2.086 1.00 89.25 188 GLY A N 1
ATOM 1407 C CA . GLY A 1 188 ? -9.735 -11.925 1.278 1.00 89.25 188 GLY A CA 1
ATOM 1408 C C . GLY A 1 188 ? -9.983 -11.638 -0.203 1.00 89.25 188 GLY A C 1
ATOM 1409 O O . GLY A 1 188 ? -9.979 -12.581 -0.992 1.00 89.25 188 GLY A O 1
ATOM 1410 N N . LEU A 1 189 ? -10.149 -10.373 -0.602 1.00 92.75 189 LEU A N 1
ATOM 1411 C CA . LEU A 1 189 ? -10.261 -9.973 -2.002 1.00 92.75 189 LEU A CA 1
ATOM 1412 C C . LEU A 1 189 ? -8.908 -9.530 -2.568 1.00 92.75 189 LEU A C 1
ATOM 1414 O O . LEU A 1 189 ? -8.116 -8.865 -1.897 1.00 92.75 189 LEU A O 1
ATOM 1418 N N . ASP A 1 190 ? -8.689 -9.855 -3.841 1.00 93.31 190 ASP A N 1
ATOM 1419 C CA . ASP A 1 190 ? -7.560 -9.355 -4.623 1.00 93.31 190 ASP A CA 1
ATOM 1420 C C . ASP A 1 190 ? -7.893 -7.971 -5.191 1.00 93.31 190 ASP A C 1
ATOM 1422 O O . ASP A 1 190 ? -8.624 -7.862 -6.179 1.00 93.31 190 ASP A O 1
ATOM 1426 N N . GLY A 1 191 ? -7.334 -6.913 -4.605 1.00 95.12 191 GLY A N 1
ATOM 1427 C CA . GLY A 1 191 ? -7.417 -5.566 -5.175 1.00 95.12 191 GLY A CA 1
ATOM 1428 C C . GLY A 1 191 ? -6.178 -5.217 -5.997 1.00 95.12 191 GLY A C 1
ATOM 1429 O O . GLY A 1 191 ? -5.063 -5.650 -5.694 1.00 95.12 191 GLY A O 1
ATOM 1430 N N . ASN A 1 192 ? -6.365 -4.429 -7.055 1.00 96.19 192 ASN A N 1
ATOM 1431 C CA . ASN A 1 192 ? -5.278 -4.021 -7.943 1.00 96.19 192 ASN A CA 1
ATOM 1432 C C . ASN A 1 192 ? -4.549 -2.802 -7.361 1.00 96.19 192 ASN A C 1
ATOM 1434 O O . ASN A 1 192 ? -5.173 -1.784 -7.090 1.00 96.19 192 ASN A O 1
ATOM 1438 N N . MET A 1 193 ? -3.229 -2.895 -7.179 1.00 95.50 193 MET A N 1
ATOM 1439 C CA . MET A 1 193 ? -2.384 -1.764 -6.768 1.00 95.50 193 MET A CA 1
ATOM 1440 C C . MET A 1 193 ? -1.976 -0.893 -7.957 1.00 95.50 193 MET A C 1
ATOM 1442 O O . MET A 1 193 ? -1.824 0.316 -7.826 1.00 95.50 193 MET A O 1
ATOM 1446 N N . THR A 1 194 ? -1.795 -1.506 -9.126 1.00 94.94 194 THR A N 1
ATOM 1447 C CA . THR A 1 194 ? -1.691 -0.796 -10.404 1.00 94.94 194 THR A CA 1
ATOM 1448 C C . THR A 1 194 ? -3.090 -0.779 -11.012 1.00 94.94 194 THR A C 1
ATOM 1450 O O . THR A 1 194 ? -3.599 -1.814 -11.456 1.00 94.94 194 THR A O 1
ATOM 1453 N N . TYR A 1 195 ? -3.758 0.365 -10.951 1.00 95.25 195 TYR A N 1
ATOM 1454 C CA . TYR A 1 195 ? -5.204 0.432 -11.122 1.00 95.25 195 TYR A CA 1
ATOM 1455 C C . TYR A 1 195 ? -5.612 1.512 -12.117 1.00 95.25 195 TYR A C 1
ATOM 1457 O O . TYR A 1 195 ? -4.952 2.542 -12.224 1.00 95.25 195 TYR A O 1
ATOM 1465 N N . SER A 1 196 ? -6.742 1.273 -12.776 1.00 94.12 196 SER A N 1
ATOM 1466 C CA . SER A 1 196 ? -7.506 2.290 -13.486 1.00 94.12 196 SER A CA 1
ATOM 1467 C C . SER A 1 196 ? -8.571 2.877 -12.559 1.00 94.12 196 SER A C 1
ATOM 1469 O O . SER A 1 196 ? -9.119 2.183 -11.699 1.00 94.12 196 SER A O 1
ATOM 1471 N N . ALA A 1 197 ? -8.945 4.139 -12.777 1.00 91.75 197 ALA A N 1
ATOM 1472 C CA . ALA A 1 197 ? -10.117 4.742 -12.134 1.00 91.75 197 ALA A CA 1
ATOM 1473 C C . ALA A 1 197 ? -11.439 4.025 -12.496 1.00 91.75 197 ALA A C 1
ATOM 1475 O O . ALA A 1 197 ? -12.455 4.220 -11.832 1.00 91.75 197 ALA A O 1
ATOM 1476 N N . THR A 1 198 ? -11.437 3.187 -13.537 1.00 94.31 198 THR A N 1
ATOM 1477 C CA . THR A 1 198 ? -12.582 2.346 -13.905 1.00 94.31 198 THR A CA 1
ATOM 1478 C C . THR A 1 198 ? -12.809 1.260 -12.857 1.00 94.31 198 THR A C 1
ATOM 1480 O O . THR A 1 198 ? -11.878 0.555 -12.473 1.00 94.31 198 THR A O 1
ATOM 1483 N N . VAL A 1 199 ? -14.059 1.090 -12.424 1.00 92.75 199 VAL A N 1
ATOM 1484 C CA . VAL A 1 199 ? -14.470 0.038 -11.485 1.00 92.75 199 VAL A CA 1
ATOM 1485 C C . VAL A 1 199 ? -15.144 -1.097 -12.248 1.00 92.75 199 VAL A C 1
ATOM 1487 O O . VAL A 1 199 ? -16.079 -0.874 -13.023 1.00 92.75 199 VAL A O 1
ATOM 1490 N N . ASN A 1 200 ? -14.690 -2.323 -12.002 1.00 92.56 200 ASN A N 1
ATOM 1491 C CA . ASN A 1 200 ? -15.320 -3.524 -12.524 1.00 92.56 200 ASN A CA 1
ATOM 1492 C C . ASN A 1 200 ? -16.678 -3.728 -11.836 1.00 92.56 200 ASN A C 1
ATOM 1494 O O . ASN A 1 200 ? -16.757 -3.771 -10.611 1.00 92.56 200 ASN A O 1
ATOM 1498 N N . LYS A 1 201 ? -17.746 -3.884 -12.622 1.00 89.69 201 LYS A N 1
ATOM 1499 C CA . LYS A 1 201 ? -19.122 -3.968 -12.103 1.00 89.69 201 LYS A CA 1
ATOM 1500 C C . LYS A 1 201 ? -19.420 -5.246 -11.316 1.00 89.69 201 LYS A C 1
ATOM 1502 O O . LYS A 1 201 ? -20.331 -5.239 -10.494 1.00 89.69 201 LYS A O 1
ATOM 1507 N N . ASP A 1 202 ? -18.688 -6.326 -11.579 1.00 89.75 202 ASP A N 1
ATOM 1508 C CA . ASP A 1 202 ? -18.920 -7.623 -10.943 1.00 89.75 202 ASP A CA 1
ATOM 1509 C C . ASP A 1 202 ? -18.202 -7.701 -9.595 1.00 89.75 202 ASP A C 1
ATOM 1511 O O . ASP A 1 202 ? -18.768 -8.159 -8.605 1.00 89.75 202 ASP A O 1
ATOM 1515 N N . THR A 1 203 ? -16.951 -7.234 -9.542 1.00 90.25 203 THR A N 1
ATOM 1516 C CA . THR A 1 203 ? -16.145 -7.263 -8.314 1.00 90.25 203 THR A CA 1
ATOM 1517 C C . THR A 1 203 ? -16.310 -6.014 -7.459 1.00 90.25 203 THR A C 1
ATOM 1519 O O . THR A 1 203 ? -15.982 -6.054 -6.277 1.00 90.25 203 THR A O 1
ATOM 1522 N N . GLN A 1 204 ? -16.804 -4.915 -8.036 1.00 91.19 204 GLN A N 1
ATOM 1523 C CA . GLN A 1 204 ? -16.862 -3.583 -7.424 1.00 91.19 204 GLN A CA 1
ATOM 1524 C C . GLN A 1 204 ? -15.479 -3.045 -7.015 1.00 91.19 204 GLN A C 1
ATOM 1526 O O . GLN A 1 204 ? -15.378 -2.179 -6.150 1.00 91.19 204 GLN A O 1
ATOM 1531 N N . LEU A 1 205 ? -14.409 -3.542 -7.645 1.00 92.88 205 LEU A N 1
ATOM 1532 C CA . LEU A 1 205 ? -13.026 -3.109 -7.426 1.00 92.88 205 LEU A CA 1
ATOM 1533 C C . LEU A 1 205 ? -12.483 -2.390 -8.662 1.00 92.88 205 LEU A C 1
ATOM 1535 O O . LEU A 1 205 ? -12.924 -2.650 -9.784 1.00 92.88 205 LEU A O 1
ATOM 1539 N N . ASN A 1 206 ? -11.489 -1.522 -8.469 1.00 95.19 206 ASN A N 1
ATOM 1540 C CA . ASN A 1 206 ? -10.769 -0.900 -9.578 1.00 95.19 206 ASN A CA 1
ATOM 1541 C C . ASN A 1 206 ? -10.183 -1.946 -10.535 1.00 95.19 206 ASN A C 1
ATOM 1543 O O . ASN A 1 206 ? -9.604 -2.949 -10.105 1.00 95.19 206 ASN A O 1
ATOM 1547 N N . GLU A 1 207 ? -10.297 -1.699 -11.837 1.00 95.06 207 GLU A N 1
ATOM 1548 C CA . GLU A 1 207 ? -9.696 -2.536 -12.872 1.00 95.06 207 GLU A CA 1
ATOM 1549 C C . GLU A 1 207 ? -8.168 -2.436 -12.852 1.00 95.06 207 GLU A C 1
ATOM 1551 O O . GLU A 1 207 ? -7.594 -1.427 -12.447 1.00 95.06 207 GLU A O 1
ATOM 1556 N N . ALA A 1 208 ? -7.496 -3.502 -13.288 1.00 93.44 208 ALA A N 1
ATOM 1557 C CA . ALA A 1 208 ? -6.042 -3.527 -13.352 1.00 93.44 208 ALA A CA 1
ATOM 1558 C C . ALA A 1 208 ? -5.536 -2.676 -14.523 1.00 93.44 208 ALA A C 1
ATOM 1560 O O . ALA A 1 208 ? -5.961 -2.864 -15.662 1.00 93.44 208 ALA A O 1
ATOM 1561 N N . GLU A 1 209 ? -4.548 -1.828 -14.262 1.00 92.75 209 GLU A N 1
ATOM 1562 C CA . GLU A 1 209 ? -3.812 -1.077 -15.280 1.00 92.75 209 GLU A CA 1
ATOM 1563 C C . GLU A 1 209 ? -2.327 -1.442 -15.205 1.00 92.75 209 GLU A C 1
ATOM 1565 O O . GLU A 1 209 ? -1.825 -1.774 -14.133 1.00 92.75 209 GLU A O 1
ATOM 1570 N N . SER A 1 210 ? -1.625 -1.460 -16.339 1.00 90.38 210 SER A N 1
ATOM 1571 C CA . SER A 1 210 ? -0.185 -1.739 -16.352 1.00 90.38 210 SER A CA 1
ATOM 1572 C C . SER A 1 210 ? 0.607 -0.458 -16.101 1.00 90.38 210 SER A C 1
ATOM 1574 O O . SER A 1 210 ? 0.309 0.574 -16.694 1.00 90.38 210 SER A O 1
ATOM 1576 N N . VAL A 1 211 ? 1.660 -0.541 -15.288 1.00 92.38 211 VAL A N 1
ATOM 1577 C CA . VAL A 1 211 ? 2.621 0.552 -15.083 1.00 92.38 211 VAL A CA 1
ATOM 1578 C C . VAL A 1 211 ? 3.954 0.190 -15.727 1.00 92.38 211 VAL A C 1
ATOM 1580 O O . VAL A 1 211 ? 4.452 -0.923 -15.558 1.00 92.38 211 VAL A O 1
ATOM 1583 N N . SER A 1 212 ? 4.546 1.135 -16.455 1.00 90.81 212 SER A N 1
ATOM 1584 C CA . SER A 1 212 ? 5.880 0.980 -17.040 1.00 90.81 212 SER A CA 1
ATOM 1585 C C . SER A 1 212 ? 6.962 1.347 -16.028 1.00 90.81 212 SER A C 1
ATOM 1587 O O . SER A 1 212 ? 6.976 2.470 -15.531 1.00 90.81 212 SER A O 1
ATOM 1589 N N . LEU A 1 213 ? 7.893 0.429 -15.771 1.00 90.19 213 LEU A N 1
ATOM 1590 C CA . LEU A 1 213 ? 9.114 0.687 -15.010 1.00 90.19 213 LEU A CA 1
ATOM 1591 C C . LEU A 1 213 ? 10.311 0.609 -15.949 1.00 90.19 213 LEU A C 1
ATOM 1593 O O . LEU A 1 213 ? 10.592 -0.439 -16.538 1.00 90.19 213 LEU A O 1
ATOM 1597 N N . TYR A 1 214 ? 11.013 1.723 -16.101 1.00 90.38 214 TYR A N 1
ATOM 1598 C CA . TYR A 1 214 ? 12.128 1.850 -17.034 1.00 90.38 214 TYR A CA 1
ATOM 1599 C C . TYR A 1 214 ? 13.422 1.302 -16.436 1.00 90.38 214 TYR A C 1
ATOM 1601 O O . TYR A 1 214 ? 13.529 1.093 -15.229 1.00 90.38 214 TYR A O 1
ATOM 1609 N N . GLY A 1 215 ? 14.407 1.052 -17.294 1.00 87.81 215 GLY A N 1
ATOM 1610 C CA . GLY A 1 215 ? 15.726 0.648 -16.833 1.00 87.81 215 GLY A CA 1
ATOM 1611 C C . GLY A 1 215 ? 16.417 1.768 -16.047 1.00 87.81 215 GLY A C 1
ATOM 1612 O O . GLY A 1 215 ? 16.161 2.951 -16.285 1.00 87.81 215 GLY A O 1
ATOM 1613 N N . THR A 1 216 ? 17.302 1.409 -15.118 1.00 89.12 216 THR A N 1
ATOM 1614 C CA . THR A 1 216 ? 17.967 2.357 -14.212 1.00 89.12 216 THR A CA 1
ATOM 1615 C C . THR A 1 216 ? 18.807 3.413 -14.929 1.00 89.12 216 THR A C 1
ATOM 1617 O O . THR A 1 216 ? 18.926 4.522 -14.415 1.00 89.12 216 THR A O 1
ATOM 1620 N N . ASP A 1 217 ? 19.340 3.117 -16.119 1.00 89.44 217 ASP A N 1
ATOM 1621 C CA . ASP A 1 217 ? 20.119 4.076 -16.919 1.00 89.44 217 ASP A CA 1
ATOM 1622 C C . ASP A 1 217 ? 19.241 5.210 -17.472 1.00 89.44 217 ASP A C 1
ATOM 1624 O O . ASP A 1 217 ? 19.731 6.302 -17.750 1.00 89.44 217 ASP A O 1
ATOM 1628 N N . ASN A 1 218 ? 17.933 4.965 -17.596 1.00 82.75 218 ASN A N 1
ATOM 1629 C CA . ASN A 1 218 ? 16.942 5.928 -18.069 1.00 82.75 218 ASN A CA 1
ATOM 1630 C C . ASN A 1 218 ? 16.086 6.496 -16.926 1.00 82.75 218 ASN A C 1
ATOM 1632 O O . ASN A 1 218 ? 15.033 7.075 -17.197 1.00 82.75 218 ASN A O 1
ATOM 1636 N N . ASN A 1 219 ? 16.484 6.321 -15.661 1.00 90.62 219 ASN A N 1
ATOM 1637 C CA . ASN A 1 219 ? 15.665 6.732 -14.524 1.00 90.62 219 ASN A CA 1
ATOM 1638 C C . ASN A 1 219 ? 15.480 8.258 -14.492 1.00 90.62 219 ASN A C 1
ATOM 1640 O O . ASN A 1 219 ? 16.424 9.020 -14.278 1.00 90.62 219 ASN A O 1
ATOM 1644 N N . SER A 1 220 ? 14.243 8.701 -14.683 1.00 90.75 220 SER A N 1
ATOM 1645 C CA . SER A 1 220 ? 13.855 10.107 -14.605 1.00 90.75 220 SER A CA 1
ATOM 1646 C C . SER A 1 220 ? 12.427 10.241 -14.086 1.00 90.75 220 SER A C 1
ATOM 1648 O O . SER A 1 220 ? 11.703 9.256 -13.979 1.00 90.75 220 SER A O 1
ATOM 1650 N N . VAL A 1 221 ? 11.982 11.470 -13.820 1.00 88.44 221 VAL A N 1
ATOM 1651 C CA . VAL A 1 221 ? 10.593 11.728 -13.399 1.00 88.44 221 VAL A CA 1
ATOM 1652 C C . VAL A 1 221 ? 9.575 11.235 -14.440 1.00 88.44 221 VAL A C 1
ATOM 1654 O O . VAL A 1 221 ? 8.519 10.739 -14.065 1.00 88.44 221 VAL A O 1
ATOM 1657 N N . SER A 1 222 ? 9.880 11.326 -15.740 1.00 89.12 222 SER A N 1
ATOM 1658 C CA . SER A 1 222 ? 8.990 10.850 -16.814 1.00 89.12 222 SER A CA 1
ATOM 1659 C C . SER A 1 222 ? 9.205 9.384 -17.198 1.00 89.12 222 SER A C 1
ATOM 1661 O O . SER A 1 222 ? 8.393 8.810 -17.917 1.00 89.12 222 SER A O 1
ATOM 1663 N N . THR A 1 223 ? 10.306 8.784 -16.749 1.00 90.00 223 THR A N 1
ATOM 1664 C CA . THR A 1 223 ? 10.689 7.396 -17.038 1.00 90.00 223 THR A CA 1
ATOM 1665 C C . THR A 1 223 ? 11.236 6.729 -15.776 1.00 90.00 223 THR A C 1
ATOM 1667 O O . THR A 1 223 ? 12.416 6.377 -15.717 1.00 90.00 223 THR A O 1
ATOM 1670 N N . PRO A 1 224 ? 10.421 6.605 -14.717 1.00 94.12 224 PRO A N 1
ATOM 1671 C CA . PRO A 1 224 ? 10.920 6.136 -13.436 1.00 94.12 224 PRO A CA 1
ATOM 1672 C C . PRO A 1 224 ? 11.232 4.637 -13.490 1.00 94.12 224 PRO A C 1
ATOM 1674 O O . PRO A 1 224 ? 10.488 3.850 -14.082 1.00 94.12 224 PRO A O 1
ATOM 1677 N N . SER A 1 225 ? 12.327 4.223 -12.851 1.00 92.38 225 SER A N 1
ATOM 1678 C CA . SER A 1 225 ? 12.650 2.798 -12.679 1.00 92.38 225 SER A CA 1
ATOM 1679 C C . SER A 1 225 ? 11.941 2.162 -11.484 1.00 92.38 225 SER A C 1
ATOM 1681 O O . SER A 1 225 ? 11.952 0.941 -11.329 1.00 92.38 225 SER A O 1
ATOM 1683 N N . SER A 1 226 ? 11.295 2.967 -10.642 1.00 93.50 226 SER A N 1
ATOM 1684 C CA . SER A 1 226 ? 10.528 2.509 -9.489 1.00 93.50 226 SER A CA 1
ATOM 1685 C C . SER A 1 226 ? 9.269 3.339 -9.279 1.00 93.50 226 SER A C 1
ATOM 1687 O O . SER A 1 226 ? 9.182 4.496 -9.685 1.00 93.50 226 SER A O 1
ATOM 1689 N N . VAL A 1 227 ? 8.283 2.751 -8.614 1.00 94.88 227 VAL A N 1
ATOM 1690 C CA . VAL A 1 227 ? 7.086 3.458 -8.155 1.00 94.88 227 VAL A CA 1
ATOM 1691 C C . VAL A 1 227 ? 6.833 3.110 -6.695 1.00 94.88 227 VAL A C 1
ATOM 1693 O O . VAL A 1 227 ? 7.141 2.008 -6.235 1.00 94.88 227 VAL A O 1
ATOM 1696 N N . THR A 1 228 ? 6.313 4.084 -5.951 1.00 95.56 228 THR A N 1
ATOM 1697 C CA . THR A 1 228 ? 5.956 3.929 -4.541 1.00 95.56 228 THR A CA 1
ATOM 1698 C C . THR A 1 228 ? 4.442 3.986 -4.390 1.00 95.56 228 THR A C 1
ATOM 1700 O O . THR A 1 228 ? 3.808 4.917 -4.879 1.00 95.56 228 THR A O 1
ATOM 1703 N N . TYR A 1 229 ? 3.885 3.017 -3.675 1.00 96.44 229 TYR A N 1
ATOM 1704 C CA . TYR A 1 229 ? 2.496 2.971 -3.238 1.00 96.44 229 TYR A CA 1
ATOM 1705 C C . TYR A 1 229 ? 2.437 3.103 -1.720 1.00 96.44 229 TYR A C 1
ATOM 1707 O O . TYR A 1 229 ? 3.294 2.569 -1.015 1.00 96.44 229 TYR A O 1
ATOM 1715 N N . TYR A 1 230 ? 1.402 3.765 -1.216 1.00 96.75 230 TYR A N 1
ATOM 1716 C CA . TYR A 1 230 ? 1.116 3.813 0.212 1.00 96.75 230 TYR A CA 1
ATOM 1717 C C . TYR A 1 230 ? -0.193 3.086 0.476 1.00 96.75 230 TYR A C 1
ATOM 1719 O O . TYR A 1 230 ? -1.243 3.485 -0.026 1.00 96.75 230 TYR A O 1
ATOM 1727 N N . VAL A 1 231 ? -0.105 1.994 1.229 1.00 95.50 231 VAL A N 1
ATOM 1728 C CA . VAL A 1 231 ? -1.231 1.122 1.561 1.00 95.50 231 VAL A CA 1
ATOM 1729 C C . VAL A 1 231 ? -1.694 1.465 2.967 1.00 95.50 231 VAL A C 1
ATOM 1731 O O . VAL A 1 231 ? -0.961 1.228 3.925 1.00 95.50 231 VAL A O 1
ATOM 1734 N N . LEU A 1 232 ? -2.900 2.011 3.086 1.00 93.69 232 LEU A N 1
ATOM 1735 C CA . LEU A 1 232 ? -3.587 2.188 4.361 1.00 93.69 232 LEU A CA 1
ATOM 1736 C C . LEU A 1 232 ? -4.347 0.906 4.690 1.00 93.69 232 LEU A C 1
ATOM 1738 O O . LEU A 1 232 ? -5.110 0.431 3.854 1.00 93.69 232 LEU A O 1
ATOM 1742 N N . VAL A 1 233 ? -4.164 0.377 5.896 1.00 90.56 233 VAL A N 1
ATOM 1743 C CA . VAL A 1 233 ? -4.861 -0.798 6.431 1.00 90.56 233 VAL A CA 1
ATOM 1744 C C . VAL A 1 233 ? -5.556 -0.409 7.729 1.00 90.56 233 VAL A C 1
ATOM 1746 O O . VAL A 1 233 ? -4.957 0.259 8.575 1.00 90.56 233 VAL A O 1
ATOM 1749 N N . TRP A 1 234 ? -6.803 -0.833 7.904 1.00 88.19 234 TRP A N 1
ATOM 1750 C CA . TRP A 1 234 ? -7.558 -0.579 9.127 1.00 88.19 234 TRP A CA 1
ATOM 1751 C C . TRP A 1 234 ? -8.639 -1.631 9.366 1.00 88.19 234 TRP A C 1
ATOM 1753 O O . TRP A 1 234 ? -8.979 -2.416 8.475 1.00 88.19 234 TRP A O 1
ATOM 1763 N N . LEU A 1 235 ? -9.164 -1.622 10.587 1.00 84.94 235 LEU A N 1
ATOM 1764 C CA . LEU A 1 235 ? -10.332 -2.387 10.993 1.00 84.94 235 LEU A CA 1
ATOM 1765 C C . LEU A 1 235 ? -11.550 -1.463 10.956 1.00 84.94 235 LEU A C 1
ATOM 1767 O O . LEU A 1 235 ? -11.591 -0.483 11.693 1.00 84.94 235 LEU A O 1
ATOM 1771 N N . GLU A 1 236 ? -12.516 -1.752 10.089 1.00 82.69 236 GLU A N 1
ATOM 1772 C CA . GLU A 1 236 ? -13.735 -0.951 9.974 1.00 82.69 236 GLU A CA 1
ATOM 1773 C C . GLU A 1 236 ? -14.690 -1.251 11.137 1.00 82.69 236 GLU A C 1
ATOM 1775 O O . GLU A 1 236 ? -15.000 -2.410 11.444 1.00 82.69 236 GLU A O 1
ATOM 1780 N N . GLU A 1 237 ? -15.190 -0.187 11.754 1.00 75.94 237 GLU A N 1
ATOM 1781 C CA . GLU A 1 237 ? -16.228 -0.246 12.782 1.00 75.94 237 GLU A CA 1
ATOM 1782 C C . GLU A 1 237 ? -17.590 -0.662 12.154 1.00 75.94 237 GLU A C 1
ATOM 1784 O O . GLU A 1 237 ? -17.900 -0.297 11.021 1.00 75.94 237 GLU A O 1
ATOM 1789 N N . THR A 1 238 ? -18.398 -1.476 12.853 1.00 68.44 238 THR A N 1
ATOM 1790 C CA . THR A 1 238 ? -19.681 -2.013 12.332 1.00 68.44 238 THR A CA 1
ATOM 1791 C C . THR A 1 238 ? -20.951 -1.635 13.110 1.00 68.44 238 THR A C 1
ATOM 1793 O O . THR A 1 238 ? -22.029 -2.143 12.807 1.00 68.44 238 THR A O 1
ATOM 1796 N N . GLY A 1 239 ? -20.859 -0.815 14.147 1.00 60.78 239 GLY A N 1
ATOM 1797 C CA . GLY A 1 239 ? -21.923 -0.370 15.045 1.00 60.78 239 GLY A CA 1
ATOM 1798 C C . GLY A 1 239 ? -22.367 -1.417 16.069 1.00 60.78 239 GLY A C 1
ATOM 1799 O O . GLY A 1 239 ? -23.098 -1.098 17.005 1.00 60.78 239 GLY A O 1
ATOM 1800 N N . ALA A 1 240 ? -21.946 -2.671 15.900 1.00 60.28 240 ALA A N 1
ATOM 1801 C CA . ALA A 1 240 ? -22.169 -3.769 16.832 1.00 60.28 240 ALA A CA 1
ATOM 1802 C C . ALA A 1 240 ? -20.950 -3.967 17.739 1.00 60.28 240 ALA A C 1
ATOM 1804 O O . ALA A 1 240 ? -19.830 -3.639 17.357 1.00 60.28 240 ALA A O 1
ATOM 1805 N N . GLU A 1 241 ? -21.145 -4.563 18.919 1.00 58.81 241 GLU A N 1
ATOM 1806 C CA . GLU A 1 241 ? -20.019 -4.952 19.769 1.00 58.81 241 GLU A CA 1
ATOM 1807 C C . GLU A 1 241 ? -19.088 -5.903 19.005 1.00 58.81 241 GLU A C 1
ATOM 1809 O O . GLU A 1 241 ? -19.441 -7.038 18.689 1.00 58.81 241 GLU A O 1
ATOM 1814 N N . GLN A 1 242 ? -17.877 -5.436 18.713 1.00 55.41 242 GLN A N 1
ATOM 1815 C CA . GLN A 1 242 ? -16.856 -6.217 18.021 1.00 55.41 242 GLN A CA 1
ATOM 1816 C C . GLN A 1 242 ? -15.951 -6.975 19.001 1.00 55.41 242 GLN A C 1
ATOM 1818 O O . GLN A 1 242 ? -14.916 -7.462 18.590 1.00 55.41 242 GLN A O 1
ATOM 1823 N N . GLN A 1 243 ? -16.322 -7.135 20.274 1.00 59.34 243 GLN A N 1
ATOM 1824 C CA . GLN A 1 243 ? -15.447 -7.658 21.343 1.00 59.34 243 GLN A CA 1
ATOM 1825 C C . GLN A 1 243 ? -14.918 -9.092 21.102 1.00 59.34 243 GLN A C 1
ATOM 1827 O O . GLN A 1 243 ? -13.874 -9.471 21.629 1.00 59.34 243 GLN A O 1
ATOM 1832 N N . ASP A 1 244 ? -15.619 -9.891 20.286 1.00 55.19 244 ASP A N 1
ATOM 1833 C CA . ASP A 1 244 ? -15.176 -11.229 19.849 1.00 55.19 244 ASP A CA 1
ATOM 1834 C C . ASP A 1 244 ? -14.350 -11.206 18.538 1.00 55.19 244 ASP A C 1
ATOM 1836 O O . ASP A 1 244 ? -13.713 -12.198 18.171 1.00 55.19 244 ASP A O 1
ATOM 1840 N N . GLN A 1 245 ? -14.381 -10.084 17.814 1.00 52.50 245 GLN A N 1
ATOM 1841 C CA . GLN A 1 245 ? -13.620 -9.787 16.587 1.00 52.50 245 GLN A CA 1
ATOM 1842 C C . GLN A 1 245 ? -12.401 -8.880 16.855 1.00 52.50 245 GLN A C 1
ATOM 1844 O O . GLN A 1 245 ? -11.486 -8.809 16.035 1.00 52.50 245 GLN A O 1
ATOM 1849 N N . ASP A 1 246 ? -12.397 -8.224 18.011 1.00 51.09 246 ASP A N 1
ATOM 1850 C CA . ASP A 1 246 ? -11.392 -7.326 18.552 1.00 51.09 246 ASP A CA 1
ATOM 1851 C C . ASP A 1 246 ? -10.461 -8.088 19.515 1.00 51.09 246 ASP A C 1
ATOM 1853 O O . ASP A 1 246 ? -10.786 -9.133 20.094 1.00 51.09 246 ASP A O 1
ATOM 1857 N N . ALA A 1 247 ? -9.261 -7.554 19.703 1.00 50.78 247 ALA A N 1
ATOM 1858 C CA . ALA A 1 247 ? -8.256 -8.051 20.631 1.00 50.78 247 ALA A CA 1
ATOM 1859 C C . ALA A 1 247 ? -8.606 -7.717 22.097 1.00 50.78 247 ALA A C 1
ATOM 1861 O O . ALA A 1 247 ? -7.720 -7.437 22.906 1.00 50.78 247 ALA A O 1
ATOM 1862 N N . SER A 1 248 ? -9.892 -7.743 22.471 1.00 47.69 248 SER A N 1
ATOM 1863 C CA . SER A 1 248 ? -10.370 -7.348 23.802 1.00 47.69 248 SER A CA 1
ATOM 1864 C C . SER A 1 248 ? -9.845 -8.261 24.927 1.00 47.69 248 SER A C 1
ATOM 1866 O O . SER A 1 248 ? -10.025 -7.963 26.110 1.00 47.69 248 SER A O 1
ATOM 1868 N N . LYS A 1 249 ? -9.166 -9.368 24.582 1.00 52.66 249 LYS A N 1
ATOM 1869 C CA . LYS A 1 249 ? -8.356 -10.203 25.478 1.00 52.66 249 LYS A CA 1
ATOM 1870 C C . LYS A 1 249 ? -6.935 -10.367 24.903 1.00 52.66 249 LYS A C 1
ATOM 1872 O O . LYS A 1 249 ? -6.791 -10.505 23.692 1.00 52.66 249 LYS A O 1
ATOM 1877 N N . PRO A 1 250 ? -5.884 -10.460 25.741 1.00 48.84 250 PRO A N 1
ATOM 1878 C CA . PRO A 1 250 ? -4.510 -10.703 25.275 1.00 48.84 250 PRO A CA 1
ATOM 1879 C C . PRO A 1 250 ? -4.361 -11.946 24.379 1.00 48.84 250 PRO A C 1
ATOM 1881 O O . PRO A 1 250 ? -3.559 -11.946 23.452 1.00 48.84 250 PRO A O 1
ATOM 1884 N N . ASP A 1 251 ? -5.186 -12.971 24.609 1.00 49.50 251 ASP A N 1
ATOM 1885 C CA . ASP A 1 251 ? -5.187 -14.224 23.839 1.00 49.50 251 ASP A CA 1
ATOM 1886 C C . ASP A 1 251 ? -6.071 -14.163 22.574 1.00 49.50 251 ASP A C 1
ATOM 1888 O O . ASP A 1 251 ? -6.168 -15.142 21.833 1.00 49.50 251 ASP A O 1
ATOM 1892 N N . SER A 1 252 ? -6.745 -13.031 22.324 1.00 52.03 252 SER A N 1
ATOM 1893 C CA . SER A 1 252 ? -7.577 -12.789 21.139 1.00 52.03 252 SER A CA 1
ATOM 1894 C C . SER A 1 252 ? -6.953 -11.806 20.150 1.00 52.03 252 SER A C 1
ATOM 1896 O O . SER A 1 252 ? -7.633 -11.437 19.197 1.00 52.03 252 SER A O 1
ATOM 1898 N N . ILE A 1 253 ? -5.676 -11.426 20.321 1.00 61.47 253 ILE A N 1
ATOM 1899 C CA . ILE A 1 253 ? -4.940 -10.614 19.339 1.00 61.47 253 ILE A CA 1
ATOM 1900 C C . ILE A 1 253 ? -4.980 -11.329 17.988 1.00 61.47 253 ILE A C 1
ATOM 1902 O O . ILE A 1 253 ? -4.497 -12.453 17.830 1.00 61.47 253 ILE A O 1
ATOM 1906 N N . LYS A 1 254 ? -5.597 -10.675 17.009 1.00 65.88 254 LYS A N 1
ATOM 1907 C CA . LYS A 1 254 ? -5.711 -11.171 15.644 1.00 65.88 254 LYS A CA 1
ATOM 1908 C C . LYS A 1 254 ? -4.646 -10.507 14.791 1.00 65.88 254 LYS A C 1
ATOM 1910 O O . LYS A 1 254 ? -4.408 -9.310 14.908 1.00 65.88 254 LYS A O 1
ATOM 1915 N N . SER A 1 255 ? -4.028 -11.292 13.919 1.00 71.00 255 SER A N 1
ATOM 1916 C CA . SER A 1 255 ? -3.073 -10.789 12.941 1.00 71.00 255 SER A CA 1
ATOM 1917 C C . SER A 1 255 ? -3.724 -10.630 11.572 1.00 71.00 255 SER A C 1
ATOM 1919 O O . SER A 1 255 ? -4.708 -11.299 11.218 1.00 71.00 255 SER A O 1
ATOM 1921 N N . TYR A 1 256 ? -3.143 -9.744 10.776 1.00 76.81 256 TYR A N 1
ATOM 1922 C CA . TYR A 1 256 ? -3.355 -9.697 9.344 1.00 76.81 256 TYR A CA 1
ATOM 1923 C C . TYR A 1 256 ? -2.031 -9.845 8.597 1.00 76.81 256 TYR A C 1
ATOM 1925 O O . TYR A 1 256 ? -0.934 -9.638 9.116 1.00 76.81 256 TYR A O 1
ATOM 1933 N N . THR A 1 257 ? -2.142 -10.260 7.345 1.00 80.25 257 THR A N 1
ATOM 1934 C CA . THR A 1 257 ? -1.027 -10.465 6.431 1.00 80.25 257 THR A CA 1
ATOM 1935 C C . THR A 1 257 ? -1.404 -9.890 5.079 1.00 80.25 257 THR A C 1
ATOM 1937 O O . THR A 1 257 ? -2.382 -10.322 4.470 1.00 80.25 257 THR A O 1
ATOM 1940 N N . GLY A 1 258 ? -0.640 -8.913 4.606 1.00 76.50 258 GLY A N 1
ATOM 1941 C CA . GLY A 1 258 ? -0.770 -8.384 3.257 1.00 76.50 258 GLY A CA 1
ATOM 1942 C C . GLY A 1 258 ? 0.178 -9.103 2.314 1.00 76.50 258 GLY A C 1
ATOM 1943 O O . GLY A 1 258 ? 1.389 -9.073 2.516 1.00 76.50 258 GLY A O 1
ATOM 1944 N N . ASN A 1 259 ? -0.369 -9.730 1.277 1.00 81.50 259 ASN A N 1
ATOM 1945 C CA . ASN A 1 259 ? 0.388 -10.368 0.208 1.00 81.50 259 ASN A CA 1
ATOM 1946 C C . ASN A 1 259 ? 0.351 -9.473 -1.029 1.00 81.50 259 ASN A C 1
ATOM 1948 O O . ASN A 1 259 ? -0.685 -9.340 -1.681 1.00 81.50 259 ASN A O 1
ATOM 1952 N N . ILE A 1 260 ? 1.485 -8.854 -1.334 1.00 81.62 260 ILE A N 1
ATOM 1953 C CA . ILE A 1 260 ? 1.694 -7.980 -2.484 1.00 81.62 260 ILE A CA 1
ATOM 1954 C C . ILE A 1 260 ? 2.330 -8.806 -3.590 1.00 81.62 260 ILE A C 1
ATOM 1956 O O . ILE A 1 260 ? 3.379 -9.397 -3.374 1.00 81.62 260 ILE A O 1
ATOM 1960 N N . THR A 1 261 ? 1.755 -8.818 -4.785 1.00 84.69 261 THR A N 1
ATOM 1961 C CA . THR A 1 261 ? 2.373 -9.462 -5.952 1.00 84.69 261 THR A CA 1
ATOM 1962 C C . THR A 1 261 ? 2.454 -8.473 -7.096 1.00 84.69 261 THR A C 1
ATOM 1964 O O . THR A 1 261 ? 1.461 -7.815 -7.395 1.00 84.69 261 THR A O 1
ATOM 1967 N N . PHE A 1 262 ? 3.611 -8.381 -7.746 1.00 83.75 262 PHE A N 1
ATOM 1968 C CA . PHE A 1 262 ? 3.754 -7.677 -9.014 1.00 83.75 262 PHE A CA 1
ATOM 1969 C C . PHE A 1 262 ? 4.210 -8.646 -10.092 1.00 83.75 262 PHE A C 1
ATOM 1971 O O . PHE A 1 262 ? 5.293 -9.218 -9.995 1.00 83.75 262 PHE A O 1
ATOM 1978 N N . ASP A 1 263 ? 3.394 -8.773 -11.132 1.00 81.94 263 ASP A N 1
ATOM 1979 C CA . ASP A 1 263 ? 3.693 -9.561 -12.320 1.00 81.94 263 ASP A CA 1
ATOM 1980 C C . ASP A 1 263 ? 4.229 -8.643 -13.417 1.00 81.94 263 ASP A C 1
ATOM 1982 O O . ASP A 1 263 ? 3.543 -7.695 -13.806 1.00 81.94 263 ASP A O 1
ATOM 1986 N N . ALA A 1 264 ? 5.405 -8.942 -13.968 1.00 74.88 264 ALA A N 1
ATOM 1987 C CA . ALA A 1 264 ? 5.773 -8.448 -15.286 1.00 74.88 264 ALA A CA 1
ATOM 1988 C C . ALA A 1 264 ? 4.873 -9.127 -16.324 1.00 74.88 264 ALA A C 1
ATOM 1990 O O . ALA A 1 264 ? 4.722 -10.350 -16.300 1.00 74.88 264 ALA A O 1
ATOM 1991 N N . VAL A 1 265 ? 4.273 -8.340 -17.213 1.00 67.50 265 VAL A N 1
ATOM 1992 C CA . VAL A 1 265 ? 3.353 -8.819 -18.248 1.00 67.50 265 VAL A CA 1
ATOM 1993 C C . VAL A 1 265 ? 3.950 -8.500 -19.612 1.00 67.50 265 VAL A C 1
ATOM 1995 O O . VAL A 1 265 ? 4.196 -7.333 -19.922 1.00 67.50 265 VAL A O 1
ATOM 1998 N N . ASP A 1 266 ? 4.200 -9.526 -20.423 1.00 64.50 266 ASP A N 1
ATOM 1999 C CA . ASP A 1 266 ? 4.645 -9.327 -21.805 1.00 64.50 266 ASP A CA 1
ATOM 2000 C C . ASP A 1 266 ? 3.473 -8.985 -22.748 1.00 64.50 266 ASP A C 1
ATOM 2002 O O . ASP A 1 266 ? 2.299 -9.010 -22.370 1.00 64.50 266 ASP A O 1
ATOM 2006 N N . ALA A 1 267 ? 3.787 -8.668 -24.009 1.00 55.78 267 ALA A N 1
ATOM 2007 C CA . ALA A 1 267 ? 2.785 -8.336 -25.028 1.00 55.78 267 ALA A CA 1
ATOM 2008 C C . ALA A 1 267 ? 1.797 -9.484 -25.332 1.00 55.78 267 ALA A C 1
ATOM 2010 O O . ALA A 1 267 ? 0.730 -9.237 -25.890 1.00 55.78 267 ALA A O 1
ATOM 2011 N N . ASN A 1 268 ? 2.137 -10.720 -24.955 1.00 52.91 268 ASN A N 1
ATOM 2012 C CA . ASN A 1 268 ? 1.325 -11.920 -25.145 1.00 52.91 268 ASN A CA 1
ATOM 2013 C C . ASN A 1 268 ? 0.555 -12.317 -23.869 1.00 52.91 268 ASN A C 1
ATOM 2015 O O . ASN A 1 268 ? -0.164 -13.315 -23.875 1.00 52.91 268 ASN A O 1
ATOM 2019 N N . GLY A 1 269 ? 0.683 -11.547 -22.782 1.00 57.22 269 GLY A N 1
ATOM 2020 C CA . GLY A 1 269 ? 0.019 -11.796 -21.505 1.00 57.22 269 GLY A CA 1
ATOM 2021 C C . GLY A 1 269 ? 0.719 -12.812 -20.597 1.00 57.22 269 GLY A C 1
ATOM 2022 O O . GLY A 1 269 ? 0.147 -13.171 -19.564 1.00 57.22 269 GLY A O 1
ATOM 2023 N N . ASN A 1 270 ? 1.932 -13.268 -20.930 1.00 57.19 270 ASN A N 1
ATOM 2024 C CA . ASN A 1 270 ? 2.709 -14.133 -20.044 1.00 57.19 270 ASN A CA 1
ATOM 2025 C C . ASN A 1 270 ? 3.163 -13.347 -18.815 1.00 57.19 270 ASN A C 1
ATOM 2027 O O . ASN A 1 270 ? 3.537 -12.176 -18.916 1.00 57.19 270 ASN A O 1
ATOM 2031 N N . LYS A 1 271 ? 3.141 -14.013 -17.657 1.00 64.69 271 LYS A N 1
ATOM 2032 C CA . LYS A 1 271 ? 3.438 -13.406 -16.362 1.00 64.69 271 LYS A CA 1
ATOM 2033 C C . LYS A 1 271 ? 4.695 -13.989 -15.739 1.00 64.69 271 LYS A C 1
ATOM 2035 O O . LYS A 1 271 ? 4.857 -15.205 -15.694 1.00 64.69 271 LYS A O 1
ATOM 2040 N N . SER A 1 272 ? 5.534 -13.116 -15.200 1.00 64.12 272 SER A N 1
ATOM 2041 C CA . SER A 1 272 ? 6.636 -13.475 -14.307 1.00 64.12 272 SER A CA 1
ATOM 2042 C C . SER A 1 272 ? 6.702 -12.437 -13.198 1.00 64.12 272 SER A C 1
ATOM 2044 O O . SER A 1 272 ? 6.889 -11.260 -13.497 1.00 64.12 272 SER A O 1
ATOM 2046 N N . GLY A 1 273 ? 6.523 -12.833 -11.939 1.00 63.34 273 GLY A N 1
ATOM 2047 C CA . GLY A 1 273 ? 6.284 -11.879 -10.857 1.00 63.34 273 GLY A CA 1
ATOM 2048 C C . GLY A 1 273 ? 7.071 -12.135 -9.583 1.00 63.34 273 GLY A C 1
ATOM 2049 O O . GLY A 1 273 ? 7.557 -13.238 -9.343 1.00 63.34 273 GLY A O 1
ATOM 2050 N N . VAL A 1 274 ? 7.192 -11.092 -8.765 1.00 63.56 274 VAL A N 1
ATOM 2051 C CA . VAL A 1 274 ? 7.692 -11.187 -7.390 1.00 63.56 274 VAL A CA 1
ATOM 2052 C C . VAL A 1 274 ? 6.574 -10.929 -6.395 1.00 63.56 274 VAL A C 1
ATOM 2054 O O . VAL A 1 274 ? 5.628 -10.191 -6.678 1.00 63.56 274 VAL A O 1
ATOM 2057 N N . THR A 1 275 ? 6.709 -11.525 -5.216 1.00 65.94 275 THR A N 1
ATOM 2058 C CA . THR A 1 275 ? 5.762 -11.372 -4.114 1.00 65.94 275 THR A CA 1
ATOM 2059 C C . THR A 1 275 ? 6.488 -10.810 -2.901 1.00 65.94 275 THR A C 1
ATOM 2061 O O . THR A 1 275 ? 7.579 -11.266 -2.575 1.00 65.94 275 THR A O 1
ATOM 2064 N N . ALA A 1 276 ? 5.880 -9.843 -2.223 1.00 54.31 276 ALA A N 1
ATOM 2065 C CA . ALA A 1 276 ? 6.278 -9.385 -0.901 1.00 54.31 276 ALA A CA 1
ATOM 2066 C C . ALA A 1 276 ? 5.142 -9.612 0.095 1.00 54.31 276 ALA A C 1
ATOM 2068 O O . ALA A 1 276 ? 3.967 -9.493 -0.251 1.00 54.31 276 ALA A O 1
ATOM 2069 N N . THR A 1 277 ? 5.493 -9.898 1.344 1.00 55.03 277 THR A N 1
ATOM 2070 C CA . THR A 1 277 ? 4.519 -10.104 2.415 1.00 55.03 277 THR A CA 1
ATOM 2071 C C . THR A 1 277 ? 4.838 -9.175 3.575 1.00 55.03 277 THR A C 1
ATOM 2073 O O . THR A 1 277 ? 5.995 -9.066 3.980 1.00 55.03 277 THR A O 1
ATOM 2076 N N . PHE A 1 278 ? 3.815 -8.521 4.122 1.00 65.94 278 PHE A N 1
ATOM 2077 C CA . PHE A 1 278 ? 3.897 -7.821 5.401 1.00 65.94 278 PHE A CA 1
ATOM 2078 C C . PHE A 1 278 ? 2.916 -8.426 6.400 1.00 65.94 278 PHE A C 1
ATOM 2080 O O . PHE A 1 278 ? 1.853 -8.922 6.025 1.00 65.94 278 PHE A O 1
ATOM 2087 N N . THR A 1 279 ? 3.272 -8.370 7.677 1.00 69.81 279 THR A N 1
ATOM 2088 C CA . THR A 1 279 ? 2.473 -8.891 8.790 1.00 69.81 279 THR A CA 1
ATOM 2089 C C . THR A 1 279 ? 2.325 -7.822 9.864 1.00 69.81 279 THR A C 1
ATOM 2091 O O . THR A 1 279 ? 3.233 -7.005 10.042 1.00 69.81 279 THR A O 1
ATOM 2094 N N . SER A 1 280 ? 1.201 -7.845 10.575 1.00 56.34 280 SER A N 1
ATOM 2095 C CA . SER A 1 280 ? 1.000 -7.130 11.842 1.00 56.34 280 SER A CA 1
ATOM 2096 C C . SER A 1 280 ? 1.299 -8.017 13.035 1.00 56.34 280 SER A C 1
ATOM 2098 O O . SER A 1 280 ? 0.788 -9.161 13.018 1.00 56.34 280 SER A O 1
#

Sequence (280 aa):
MMEENKKGANTLYAVIGIATLVVAIIGATFAYFSASQTNSDITGTTAEAGGLTIEAKLITDNTNNNIIPLNLITNQTLKPESTDQYVDSEDQFDKAMTNKCKDSLGNNICAVYRVVVANQSKTSTIQVRGKLNLSSTTANMYWTLINATTTDEQVTTPGGDGQEGTTTTVYKLNTATAIENFVKVKQGLDGNMTYSATVNKDTQLNEAESVSLYGTDNNSVSTPSSVTYYVLVWLEETGAEQQDQDASKPDSIKSYTGNITFDAVDANGNKSGVTATFTS

Solvent-accessible surface area (backbone atoms only — not comparable to full-atom values): 16354 Å² total; per-residue (Å²): 138,86,84,80,85,88,83,75,75,74,66,62,66,61,61,67,72,71,77,80,83,72,78,48,80,38,69,50,72,50,69,61,84,76,80,89,79,97,65,99,73,88,80,75,71,83,52,69,62,39,19,47,36,36,40,56,36,75,20,45,86,61,90,54,81,62,64,45,65,38,64,66,67,75,85,69,75,82,62,94,81,54,88,67,87,78,71,75,92,59,67,50,43,60,52,31,33,76,49,54,26,24,51,99,87,63,48,29,36,38,44,36,31,44,33,38,41,33,34,54,14,48,79,52,70,45,37,31,39,30,32,38,30,36,44,55,82,36,80,53,33,34,36,37,60,38,50,69,44,68,46,81,41,82,46,67,48,77,36,65,96,91,44,77,52,52,75,42,81,45,54,34,63,62,46,60,45,81,41,87,61,58,59,74,35,52,49,77,40,82,40,44,70,27,52,35,74,53,62,37,86,88,79,68,38,40,33,77,29,76,44,74,24,22,6,52,79,57,52,40,97,94,33,30,17,54,52,79,47,34,41,40,35,37,36,48,54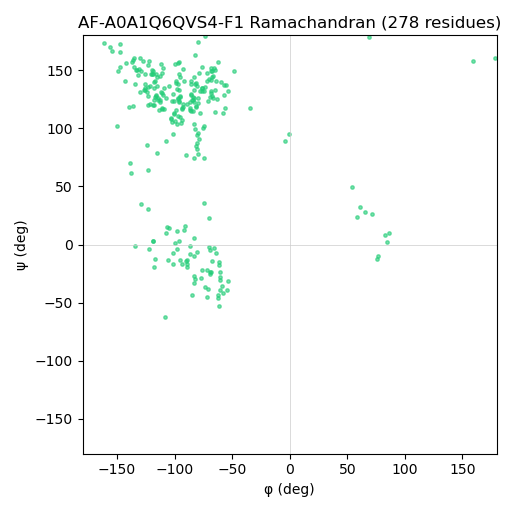,78,93,58,90,49,61,92,60,37,54,77,43,90,92,43,64,67,49,42,35,40,43,34,37,38,29,35,47,51,100,86,67,52,73,57,66,41,60,32,67,50,75,86

Foldseek 3Di:
DDDDDPPPDPVVLVVVVPPPPDWFWFWDQDFDFDDDDDDDDDDGDTFDRQGKIKTKDWAAPAPDPFADADAQDDADPDDVPDPQPCDDPDNVNQVCQVVRQADPVGHGHKIKMKMKMFRAGAADKFWKWKKKAKAWPFFQKKKKWKDWDWDWDWDWAPDPPPDHTDTDIRTHTDGIDHDNQFDIDGHPDIAIQQFDSDADPVRRGTDIDIDMAGHPNPDDPVHHRMDIIMMMIGHHDRVDPCCQSHPVDVVSDMKMKMKMKMWGQDPVGDTDIIIDMDMD

Secondary structure (DSSP, 8-state):
-------SSSSHHHHHTSS------EEE----------SS---PPPPP---EEEEEEE-S--SSS---------S----TT-S-----SS-HHHHHHHTTTB-TTS-B--EEEEEEEEE--SS--EEEEEEEEEEESSTTEEEEEEEEEEEEEEEEEPPSTTPPPEEEEEEEEEEEEE-TTPPPEETTSEEESSEEEEEPTTT-SEEE--EEE--GGG-BTTB-SEEEEEEEEEEPP-SS--TTTS--SGGGPPPEEEEEEEEEE-TT--EEEEEEEEE-

Radius of gyration: 22.39 Å; Cα contacts (8 Å, |Δi|>4): 595; chains: 1; bounding box: 64×30×88 Å